Protein AF-A0A979FTK5-F1 (afdb_monomer_lite)

Secondary structure (DSSP, 8-state):
------PPP---PPP-S---TTTTSHHHHHHHHHS--B--SSEEEEEEEEETTEEEEEEEEE-STTTSPPTT--EEEEE---S--HHHHIIIIIT--EEEEE-SS---TTS-SSS-EEEE-EEE-SS-EE-TT--EEE-HHHHHHHTT-TT--EEEEEE--TT-HHHHHHHHHHTSGGGGEEEEEEEEE-TTSTT-EEEEEEESB-S-PPP---

InterPro domains:
  IPR025714 Methyltransferase domain [PF13383] (39-191)
  IPR026913 Probable methyltransferase-like protein 24 [PTHR32026] (33-193)

Foldseek 3Di:
DDDDPDDDDDDQDDDPPDPPPVLLDPVSVCVVLVDFFDDAPAWDWFFFDDDDNDTPDTFIDGPDPSLDAQQLGAEEEAAPSDPGCRRVQCCCVVRVAQYEYEDLPDDCPPVHDDPSYDYDNEHEALDFDQDPVRHTYHHPQVVCVVVVNHVHQHSEYEAEHAQRCSGRVVSVVVVCVCSSYAKYWYWHDDPVDNPWIFIGIDGRGDDDDDGDGD

Sequence (214 aa):
MIRTTESLPFKRRPFSTSLPANLTHINGLHEFLDSPTGQCDKLVEIGGTWFCDGFDGNKDVCLDPWYTPAYNSCLIYSFGVGNDITFEKIMSDLWGCQVFLHDHTVNHTNDFFGSRHVHRPWGIANVSHVDDDGRTLVTYKDALAANGHVGAQVHYLKIDIEEQEYHVLPNIFASGLLENVWQLHMEIHNFWREWESSELYIQRNKTTTRFYIS

Radius of gyration: 17.28 Å; chains: 1; bounding box: 63×42×40 Å

Organism: Hyalella azteca (NCBI:txid294128)

pLDDT: mean 75.12, std 22.29, range [22.83, 97.88]

Structure (mmCIF, N/CA/C/O backbone):
data_AF-A0A979FTK5-F1
#
_entry.id   AF-A0A979FTK5-F1
#
loop_
_atom_site.group_PDB
_atom_site.id
_atom_site.type_symbol
_atom_site.label_atom_id
_atom_site.label_alt_id
_atom_site.label_comp_id
_atom_site.label_asym_id
_atom_site.label_entity_id
_atom_site.label_seq_id
_atom_site.pdbx_PDB_ins_code
_atom_site.Cartn_x
_atom_site.Cartn_y
_atom_site.Cartn_z
_atom_site.occupancy
_atom_site.B_iso_or_equiv
_atom_site.auth_seq_id
_atom_site.auth_comp_id
_atom_site.auth_asym_id
_atom_site.auth_atom_id
_atom_site.pdbx_PDB_model_num
ATOM 1 N N . MET A 1 1 ? -42.076 -3.658 8.232 1.00 34.38 1 MET A N 1
ATOM 2 C CA . MET A 1 1 ? -41.172 -2.598 8.729 1.00 34.38 1 MET A CA 1
ATOM 3 C C . MET A 1 1 ? -39.751 -3.008 8.395 1.00 34.38 1 MET A C 1
ATOM 5 O O . MET A 1 1 ? -39.207 -3.872 9.065 1.00 34.38 1 MET A O 1
ATOM 9 N N . ILE A 1 2 ? -39.196 -2.466 7.315 1.00 30.78 2 ILE A N 1
ATOM 10 C CA . ILE A 1 2 ? -37.803 -2.696 6.922 1.00 30.78 2 ILE A CA 1
ATOM 11 C C . ILE A 1 2 ? -37.019 -1.529 7.521 1.00 30.78 2 ILE A C 1
ATOM 13 O O . ILE A 1 2 ? -37.267 -0.384 7.154 1.00 30.78 2 ILE A O 1
ATOM 17 N N . ARG A 1 3 ? -36.154 -1.797 8.506 1.00 30.48 3 ARG A N 1
ATOM 18 C CA . ARG A 1 3 ? -35.210 -0.791 9.006 1.00 30.48 3 ARG A CA 1
ATOM 19 C C . ARG A 1 3 ? -34.138 -0.612 7.939 1.00 30.48 3 ARG A C 1
ATOM 21 O O . ARG A 1 3 ? -33.319 -1.500 7.737 1.00 30.48 3 ARG A O 1
ATOM 28 N N . THR A 1 4 ? -34.175 0.519 7.254 1.00 32.88 4 THR A N 1
ATOM 29 C CA . THR A 1 4 ? -33.058 1.021 6.460 1.00 32.88 4 THR A CA 1
ATOM 30 C C . THR A 1 4 ? -31.901 1.312 7.412 1.00 32.88 4 THR A C 1
ATOM 32 O O . THR A 1 4 ? -31.999 2.188 8.269 1.00 32.88 4 THR A O 1
ATOM 35 N N . THR A 1 5 ? -30.821 0.542 7.316 1.00 35.53 5 THR A N 1
ATOM 36 C CA . THR A 1 5 ? -29.543 0.887 7.939 1.00 35.53 5 THR A CA 1
ATOM 37 C C . THR A 1 5 ? -28.942 2.031 7.133 1.00 35.53 5 THR A C 1
ATOM 39 O O . THR A 1 5 ? -28.270 1.801 6.129 1.00 35.53 5 THR A O 1
ATOM 42 N N . GLU A 1 6 ? -29.236 3.269 7.524 1.00 34.59 6 GLU A N 1
ATOM 43 C CA . GLU A 1 6 ? -28.465 4.416 7.055 1.00 34.59 6 GLU A CA 1
ATOM 44 C C . GLU A 1 6 ? -27.021 4.225 7.528 1.00 34.59 6 GLU A C 1
ATOM 46 O O . GLU A 1 6 ? -26.733 4.224 8.726 1.00 34.59 6 GLU A O 1
ATOM 51 N N . SER A 1 7 ? -26.112 3.998 6.582 1.00 40.47 7 SER A N 1
ATOM 52 C CA . SER A 1 7 ? -24.676 4.068 6.827 1.00 40.47 7 SER A CA 1
ATOM 53 C C . SER A 1 7 ? -24.361 5.455 7.382 1.00 40.47 7 SER A C 1
ATOM 55 O O . SER A 1 7 ? -24.638 6.457 6.717 1.00 40.47 7 SER A O 1
ATOM 57 N N . LEU A 1 8 ? -23.811 5.520 8.596 1.00 36.84 8 LEU A N 1
ATOM 58 C CA . LEU A 1 8 ? -23.424 6.781 9.223 1.00 36.84 8 LEU A CA 1
ATOM 59 C C . LEU A 1 8 ? -22.479 7.549 8.278 1.00 36.84 8 LEU A C 1
ATOM 61 O O . LEU A 1 8 ? -21.459 6.994 7.863 1.00 36.84 8 LEU A O 1
ATOM 65 N N . PRO A 1 9 ? -22.790 8.804 7.910 1.00 35.28 9 PRO A N 1
ATOM 66 C CA . PRO A 1 9 ? -21.954 9.563 6.995 1.00 35.28 9 PRO A CA 1
ATOM 67 C C . PRO A 1 9 ? -20.599 9.851 7.649 1.00 35.28 9 PRO A C 1
ATOM 69 O O . PRO A 1 9 ? -20.525 10.485 8.704 1.00 35.28 9 PRO A O 1
ATOM 72 N N . PHE A 1 10 ? -19.522 9.397 7.004 1.00 39.88 10 PHE A N 1
ATOM 73 C CA . PHE A 1 10 ? -18.146 9.718 7.377 1.00 39.88 10 PHE A CA 1
ATOM 74 C C . PHE A 1 10 ? -17.966 11.245 7.348 1.00 39.88 10 PHE A C 1
ATOM 76 O O . PHE A 1 10 ? -17.947 11.868 6.283 1.00 39.88 10 PHE A O 1
ATOM 83 N N . LYS A 1 11 ? -17.891 11.881 8.525 1.00 34.78 11 LYS A N 1
ATOM 84 C CA . LYS A 1 11 ? -17.660 13.328 8.637 1.00 34.78 11 LYS A CA 1
ATOM 85 C C . LYS A 1 11 ? -16.229 13.641 8.198 1.00 34.78 11 LYS A C 1
ATOM 87 O O . LYS A 1 11 ? -15.293 13.492 8.979 1.00 34.78 11 LYS A O 1
ATOM 92 N N . ARG A 1 12 ? -16.072 14.132 6.966 1.00 36.06 12 ARG A N 1
ATOM 93 C CA . ARG A 1 12 ? -14.830 14.765 6.497 1.00 36.06 12 ARG A CA 1
ATOM 94 C C . ARG A 1 12 ? -14.518 15.963 7.403 1.00 36.06 12 ARG A C 1
ATOM 96 O O . ARG A 1 12 ? -15.300 16.913 7.443 1.00 36.06 12 ARG A O 1
ATOM 103 N N . ARG A 1 13 ? -13.406 15.930 8.146 1.00 35.50 13 ARG A N 1
ATOM 104 C CA . ARG A 1 13 ? -12.836 17.151 8.743 1.00 35.50 13 ARG A CA 1
ATOM 105 C C . ARG A 1 13 ? -11.972 17.869 7.701 1.00 35.50 13 ARG A C 1
ATOM 107 O O . ARG A 1 13 ? -11.346 17.186 6.893 1.00 35.50 13 ARG A O 1
ATOM 114 N N . PRO A 1 14 ? -11.905 19.212 7.726 1.00 31.16 14 PRO A N 1
ATOM 115 C CA . PRO A 1 14 ? -10.961 19.956 6.902 1.00 31.16 14 PRO A CA 1
ATOM 116 C C . PRO A 1 14 ? -9.537 19.546 7.283 1.00 31.16 14 PRO A C 1
ATOM 118 O O . PRO A 1 14 ? -9.175 19.583 8.460 1.00 31.16 14 PRO A O 1
ATOM 121 N N . PHE A 1 15 ? -8.751 19.135 6.293 1.00 40.34 15 PHE A N 1
ATOM 122 C CA . PHE A 1 15 ? -7.315 18.958 6.449 1.00 40.34 15 PHE A CA 1
ATOM 123 C C . PHE A 1 15 ? -6.677 20.335 6.678 1.00 40.34 15 PHE A C 1
ATOM 125 O O . PHE A 1 15 ? -7.082 21.316 6.050 1.00 40.34 15 PHE A O 1
ATOM 132 N N . SER A 1 16 ? -5.697 20.427 7.580 1.00 37.47 16 SER A N 1
ATOM 133 C CA . SER A 1 16 ? -4.846 21.616 7.635 1.00 37.47 16 SER A CA 1
ATOM 134 C C . SER A 1 16 ? -4.064 21.663 6.327 1.00 37.47 16 SER A C 1
ATOM 136 O O . SER A 1 16 ? -3.266 20.775 6.049 1.00 37.47 16 SER A O 1
ATOM 138 N N . THR A 1 17 ? -4.331 22.668 5.498 1.00 38.53 17 THR A N 1
ATOM 139 C CA . THR A 1 17 ? -3.831 22.794 4.119 1.00 38.53 17 THR A CA 1
ATOM 140 C C . THR A 1 17 ? -2.321 22.997 4.005 1.00 38.53 17 THR A C 1
ATOM 142 O O . THR A 1 17 ? -1.811 23.140 2.898 1.00 38.53 17 THR A O 1
ATOM 145 N N . SER A 1 18 ? -1.583 23.032 5.112 1.00 42.34 18 SER A N 1
ATOM 146 C CA . SER A 1 18 ? -0.128 23.105 5.086 1.00 42.34 18 SER A CA 1
ATOM 147 C C . SER A 1 18 ? 0.465 21.733 5.392 1.00 42.34 18 SER A C 1
ATOM 149 O O . SER A 1 18 ? 0.764 21.419 6.545 1.00 42.34 18 SER A O 1
ATOM 151 N N . LEU A 1 19 ? 0.685 20.934 4.345 1.00 46.94 19 LEU A N 1
ATOM 152 C CA . LEU A 1 19 ? 1.831 20.023 4.350 1.00 46.94 19 LEU A CA 1
ATOM 153 C C . LEU A 1 19 ? 3.057 20.886 4.706 1.00 46.94 19 LEU A C 1
ATOM 155 O O . LEU A 1 19 ? 3.218 21.947 4.088 1.00 46.94 19 LEU A O 1
ATOM 159 N N . PRO A 1 20 ? 3.881 20.529 5.709 1.00 46.44 20 PRO A N 1
ATOM 160 C CA . PRO A 1 20 ? 5.105 21.275 5.952 1.00 46.44 20 PRO A CA 1
ATOM 161 C C . PRO A 1 20 ? 5.887 21.312 4.639 1.00 46.44 20 PRO A C 1
ATOM 163 O O . PRO A 1 20 ? 6.016 20.296 3.956 1.00 46.44 20 PRO A O 1
ATOM 166 N N . ALA A 1 21 ? 6.376 22.495 4.263 1.00 43.75 21 ALA A N 1
ATOM 167 C CA . ALA A 1 21 ? 7.001 22.766 2.963 1.00 43.75 21 ALA A CA 1
ATOM 168 C C . ALA A 1 21 ? 8.253 21.907 2.663 1.00 43.75 21 ALA A C 1
ATOM 170 O O . ALA A 1 21 ? 8.887 22.087 1.630 1.00 43.75 21 ALA A O 1
ATOM 171 N N . ASN A 1 22 ? 8.610 20.989 3.566 1.00 46.62 22 ASN A N 1
ATOM 172 C CA . ASN A 1 22 ? 9.851 20.239 3.601 1.00 46.62 22 ASN A CA 1
ATOM 173 C C . ASN A 1 22 ? 9.663 18.707 3.645 1.00 46.62 22 ASN A C 1
ATOM 175 O O . ASN A 1 22 ? 10.569 17.992 4.059 1.00 46.62 22 ASN A O 1
ATOM 179 N N . LEU A 1 23 ? 8.510 18.173 3.220 1.00 49.41 23 LEU A N 1
ATOM 180 C CA . LEU A 1 23 ? 8.315 16.714 3.080 1.00 49.41 23 LEU A CA 1
ATOM 181 C C . LEU A 1 23 ? 9.167 16.079 1.969 1.00 49.41 23 LEU A C 1
ATOM 183 O O . LEU A 1 23 ? 9.203 14.861 1.837 1.00 49.41 23 LEU A O 1
ATOM 187 N N . THR A 1 24 ? 9.853 16.893 1.166 1.00 44.19 24 THR A N 1
ATOM 188 C CA . THR A 1 24 ? 10.873 16.442 0.213 1.00 44.19 24 THR A CA 1
ATOM 189 C C . THR A 1 24 ? 12.200 16.086 0.886 1.00 44.19 24 THR A C 1
ATOM 191 O O . THR A 1 24 ? 13.044 15.464 0.246 1.00 44.19 24 THR A O 1
ATOM 194 N N . HIS A 1 25 ? 12.405 16.460 2.155 1.00 49.16 25 HIS A N 1
ATOM 195 C CA . HIS A 1 25 ? 13.576 16.079 2.939 1.00 49.16 25 HIS A CA 1
ATOM 196 C C . HIS A 1 25 ? 13.208 15.038 3.998 1.00 49.16 25 HIS A C 1
ATOM 198 O O . HIS A 1 25 ? 12.223 15.193 4.718 1.00 49.16 25 HIS A O 1
ATOM 204 N N . ILE A 1 26 ? 14.078 14.034 4.149 1.00 51.19 26 ILE A N 1
ATOM 205 C CA . ILE A 1 26 ? 13.989 12.959 5.151 1.00 51.19 26 ILE A CA 1
ATOM 206 C C . ILE A 1 26 ? 13.657 13.518 6.547 1.00 51.19 26 ILE A C 1
ATOM 208 O O . ILE A 1 26 ? 12.749 13.023 7.201 1.00 51.19 26 ILE A O 1
ATOM 212 N N . ASN A 1 27 ? 14.282 14.627 6.961 1.00 46.09 27 ASN A N 1
ATOM 213 C CA . ASN A 1 27 ? 14.021 15.250 8.266 1.00 46.09 27 ASN A CA 1
ATOM 214 C C . ASN A 1 27 ? 12.593 15.806 8.418 1.00 46.09 27 ASN A C 1
ATOM 216 O O . ASN A 1 27 ? 12.011 15.689 9.491 1.00 46.09 27 ASN A O 1
ATOM 220 N N . GLY A 1 28 ? 12.022 16.401 7.364 1.00 53.69 28 GLY A N 1
ATOM 221 C CA . GLY A 1 28 ? 10.650 16.918 7.398 1.00 53.69 28 GLY A CA 1
ATOM 222 C C . GLY A 1 28 ? 9.604 15.807 7.310 1.00 53.69 28 GLY A C 1
ATOM 223 O O . GLY A 1 28 ? 8.508 15.955 7.846 1.00 53.69 28 GLY A O 1
ATOM 224 N N . LEU A 1 29 ? 9.958 14.685 6.674 1.00 57.50 29 LEU A N 1
ATOM 225 C CA . LEU A 1 29 ? 9.180 13.454 6.725 1.00 57.50 29 LEU A CA 1
ATOM 226 C C . LEU A 1 29 ? 9.218 12.872 8.145 1.00 57.50 29 LEU A C 1
ATOM 228 O O . LEU A 1 29 ? 8.159 12.766 8.743 1.00 57.50 29 LEU A O 1
ATOM 232 N N . HIS A 1 30 ? 10.389 12.613 8.737 1.00 55.19 30 HIS A N 1
ATOM 233 C CA . HIS A 1 30 ? 10.491 12.112 10.118 1.00 55.19 30 HIS A CA 1
ATOM 234 C C . HIS A 1 30 ? 9.727 12.978 11.122 1.00 55.19 30 HIS A C 1
ATOM 236 O O . HIS A 1 30 ? 8.909 12.444 11.850 1.00 55.19 30 HIS A O 1
ATOM 24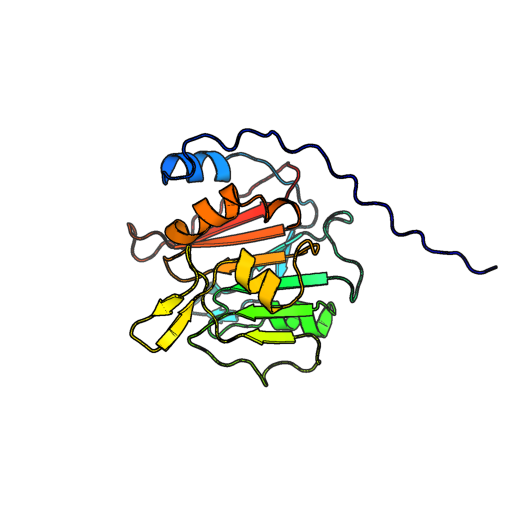2 N N . GLU A 1 31 ? 9.872 14.305 11.106 1.00 55.06 31 GLU A N 1
ATOM 243 C CA . GLU A 1 31 ? 9.134 15.191 12.025 1.00 55.06 31 GLU A CA 1
ATOM 244 C C . GLU A 1 31 ? 7.602 15.093 11.852 1.00 55.06 31 GLU A C 1
ATOM 246 O O . GLU A 1 31 ? 6.836 15.172 12.821 1.00 55.06 31 GLU A O 1
ATOM 251 N N . PHE A 1 32 ? 7.137 14.876 10.618 1.00 57.25 32 PHE A N 1
ATOM 252 C CA . PHE A 1 32 ? 5.726 14.648 10.318 1.00 57.25 32 PHE A CA 1
ATOM 253 C C . PHE A 1 32 ? 5.244 13.259 10.773 1.00 57.25 32 PHE A C 1
ATOM 255 O O . PHE A 1 32 ? 4.134 13.147 11.297 1.00 57.25 32 PHE A O 1
ATOM 262 N N . LEU A 1 33 ? 6.061 12.216 10.598 1.00 58.25 33 LEU A N 1
ATOM 263 C CA . LEU A 1 33 ? 5.747 10.837 10.997 1.00 58.25 33 LEU A CA 1
ATOM 264 C C . LEU A 1 33 ? 5.820 10.656 12.524 1.00 58.25 33 LEU A C 1
ATOM 266 O O . LEU A 1 33 ? 4.950 10.010 13.114 1.00 58.25 33 LEU A O 1
ATOM 270 N N . ASP A 1 34 ? 6.792 11.306 13.164 1.00 52.25 34 ASP A N 1
ATOM 271 C CA . ASP A 1 34 ? 7.005 11.321 14.612 1.00 52.25 34 ASP A CA 1
ATOM 272 C C . ASP A 1 34 ? 5.888 12.061 15.342 1.00 52.25 34 ASP A C 1
ATOM 274 O O . ASP A 1 34 ? 5.669 11.833 16.531 1.00 52.25 34 ASP A O 1
ATOM 278 N N . SER A 1 35 ? 5.145 12.919 14.635 1.00 48.50 35 SER A N 1
ATOM 279 C CA . SER A 1 35 ? 4.050 13.698 15.195 1.00 48.50 35 SER A CA 1
ATOM 280 C C . SER A 1 35 ? 2.776 12.862 15.376 1.00 48.50 35 SER A C 1
ATOM 282 O O . SER A 1 35 ? 2.164 12.350 14.428 1.00 48.50 35 SER A O 1
ATOM 284 N N . PRO A 1 36 ? 2.285 12.736 16.618 1.00 53.19 36 PRO A N 1
ATOM 285 C CA . PRO A 1 36 ? 1.071 12.015 16.917 1.00 53.19 36 PRO A CA 1
ATOM 286 C C . PRO A 1 36 ? -0.231 12.561 16.245 1.00 53.19 36 PRO A C 1
ATOM 288 O O . PRO A 1 36 ? -0.863 13.442 16.806 1.00 53.19 36 PRO A O 1
ATOM 291 N N . THR A 1 37 ? -0.697 11.993 15.108 1.00 52.72 37 THR A N 1
ATOM 292 C CA . THR A 1 37 ? -2.024 12.145 14.432 1.00 52.72 37 THR A CA 1
ATOM 293 C C . THR A 1 37 ? -3.147 11.022 14.461 1.00 52.72 37 THR A C 1
ATOM 295 O O . THR A 1 37 ? -4.178 11.405 13.929 1.00 52.72 37 THR A O 1
ATOM 298 N N . GLY A 1 38 ? -3.061 9.785 15.077 1.00 56.75 38 GLY A N 1
ATOM 299 C CA . GLY A 1 38 ? -3.988 8.573 15.264 1.00 56.75 38 GLY A CA 1
ATOM 300 C C . GLY A 1 38 ? -4.117 7.778 16.667 1.00 56.75 38 GLY A C 1
ATOM 301 O O . GLY A 1 38 ? -3.073 7.513 17.243 1.00 56.75 38 GLY A O 1
ATOM 302 N N . GLN A 1 39 ? -5.300 7.531 17.322 1.00 67.69 39 GLN A N 1
ATOM 303 C CA . GLN A 1 39 ? -5.477 6.604 18.507 1.00 67.69 39 GLN A CA 1
ATOM 304 C C . GLN A 1 39 ? -6.141 5.333 18.047 1.00 67.69 39 GLN A C 1
ATOM 306 O O . GLN A 1 39 ? -7.206 5.400 17.434 1.00 67.69 39 GLN A O 1
ATOM 311 N N . CYS A 1 40 ? -5.578 4.219 18.496 1.00 76.12 40 CYS A N 1
ATOM 312 C CA . CYS A 1 40 ? -6.220 2.930 18.433 1.00 76.12 40 CYS A CA 1
ATOM 313 C C . CYS A 1 40 ? -6.313 2.305 19.820 1.00 76.12 40 CYS A C 1
ATOM 315 O O . CYS A 1 40 ? -5.287 1.952 20.402 1.00 76.12 40 CYS A O 1
ATOM 317 N N . ASP A 1 41 ? -7.524 2.129 20.338 1.00 83.25 41 ASP A N 1
ATOM 318 C CA . ASP A 1 41 ? -7.727 1.364 21.574 1.00 83.25 41 ASP A CA 1
ATOM 319 C C . ASP A 1 41 ? -7.649 -0.148 21.316 1.00 83.25 41 ASP A C 1
ATOM 321 O O . ASP A 1 41 ? -7.316 -0.926 22.212 1.00 83.25 41 ASP A O 1
ATOM 325 N N . LYS A 1 42 ? -7.951 -0.573 20.084 1.00 87.06 42 LYS A N 1
ATOM 326 C CA . LYS A 1 42 ? -7.945 -1.973 19.643 1.00 87.06 42 LYS A CA 1
ATOM 327 C C . LYS A 1 42 ? -6.973 -2.194 18.492 1.00 87.06 42 LYS A C 1
ATOM 329 O O . LYS A 1 42 ? -7.393 -2.482 17.369 1.00 87.06 42 LYS A O 1
ATOM 334 N N . LEU A 1 43 ? -5.686 -2.038 18.778 1.00 85.44 43 LEU A N 1
ATOM 335 C CA . LEU A 1 43 ? -4.620 -2.380 17.843 1.00 85.44 43 LEU A CA 1
ATOM 336 C C . LEU A 1 43 ? -4.377 -3.891 17.877 1.00 85.44 43 LEU A C 1
ATOM 338 O O . LEU A 1 43 ? -4.272 -4.473 18.959 1.00 85.44 43 LEU A O 1
ATOM 342 N N . VAL A 1 44 ? -4.334 -4.519 16.706 1.00 88.06 44 VAL A N 1
ATOM 343 C CA . VAL A 1 44 ? -4.045 -5.946 16.554 1.00 88.06 44 VAL A CA 1
ATOM 344 C C . VAL A 1 44 ? -3.020 -6.161 15.451 1.00 88.06 44 VAL A C 1
ATOM 346 O O . VAL A 1 44 ? -3.067 -5.491 14.423 1.00 88.06 44 VAL A O 1
ATOM 349 N N . GLU A 1 45 ? -2.153 -7.143 15.649 1.00 88.44 45 GLU A N 1
ATOM 350 C CA . GLU A 1 45 ? -1.224 -7.629 14.633 1.00 88.44 45 GLU A CA 1
ATOM 351 C C . GLU A 1 45 ? -1.925 -8.708 13.793 1.00 88.44 45 GLU A C 1
ATOM 353 O O . GLU A 1 45 ? -2.524 -9.644 14.335 1.00 88.44 45 GLU A O 1
ATOM 358 N N . ILE A 1 46 ? -1.903 -8.564 12.466 1.00 90.94 46 ILE A N 1
ATOM 359 C CA . ILE A 1 46 ? -2.531 -9.502 11.523 1.00 90.94 46 ILE A CA 1
ATOM 360 C C . ILE A 1 46 ? -1.517 -9.954 10.480 1.00 90.94 46 ILE A C 1
ATOM 362 O O . ILE A 1 46 ? -0.796 -9.137 9.917 1.00 90.94 46 ILE A O 1
ATOM 366 N N . GLY A 1 47 ? -1.546 -11.244 10.149 1.00 91.19 47 GLY A N 1
ATOM 367 C CA . GLY A 1 47 ? -0.592 -11.843 9.219 1.00 91.19 47 GLY A CA 1
ATOM 368 C C . GLY A 1 47 ? 0.718 -12.175 9.915 1.00 91.19 47 GLY A C 1
ATOM 369 O O . GLY A 1 47 ? 0.754 -12.239 11.139 1.00 91.19 47 GLY A O 1
ATOM 370 N N . GLY A 1 48 ? 1.752 -12.394 9.122 1.00 88.56 48 GLY A N 1
ATOM 371 C CA . GLY A 1 48 ? 3.081 -12.790 9.537 1.00 88.56 48 GLY A CA 1
ATOM 372 C C . GLY A 1 48 ? 3.291 -14.295 9.662 1.00 88.56 48 GLY A C 1
ATOM 373 O O . GLY A 1 48 ? 2.362 -15.104 9.809 1.00 88.56 48 GLY A O 1
ATOM 374 N N . THR A 1 49 ? 4.563 -14.666 9.618 1.00 83.44 49 THR A N 1
ATOM 375 C CA . THR A 1 49 ? 5.061 -16.025 9.784 1.00 83.44 49 THR A CA 1
ATOM 376 C C . THR A 1 49 ? 6.222 -16.054 10.773 1.00 83.44 49 THR A C 1
ATOM 378 O O . THR A 1 49 ? 6.900 -15.063 11.028 1.00 83.44 49 THR A O 1
ATOM 381 N N . TRP A 1 50 ? 6.438 -17.217 11.390 1.00 77.75 50 TRP A N 1
ATOM 382 C CA . TRP A 1 50 ? 7.590 -17.412 12.265 1.00 77.75 50 TRP A CA 1
ATOM 383 C C . TRP A 1 50 ? 8.849 -17.623 11.418 1.00 77.75 50 TRP A C 1
ATOM 385 O O . TRP A 1 50 ? 8.958 -18.642 10.728 1.00 77.75 50 TRP A O 1
ATOM 395 N N . PHE A 1 51 ? 9.804 -16.699 11.494 1.00 71.62 51 PHE A N 1
ATOM 396 C CA . PHE A 1 51 ? 11.057 -16.725 10.747 1.00 71.62 51 PHE A CA 1
ATOM 397 C C . PHE A 1 51 ? 12.240 -16.322 11.640 1.00 71.62 51 PHE A C 1
ATOM 399 O O . PHE A 1 51 ? 12.147 -15.374 12.406 1.00 71.62 51 PHE A O 1
ATOM 406 N N . CYS A 1 52 ? 13.357 -17.059 11.558 1.00 66.31 52 CYS A N 1
ATOM 407 C CA . CYS A 1 52 ? 14.621 -16.753 12.254 1.00 66.31 52 CYS A CA 1
ATOM 408 C C . CYS A 1 52 ? 14.476 -16.279 13.719 1.00 66.31 52 CYS A C 1
ATOM 410 O O . CYS A 1 52 ? 15.048 -15.268 14.110 1.00 66.31 52 CYS A O 1
ATOM 412 N N . ASP A 1 53 ? 13.723 -17.035 14.525 1.00 66.25 53 ASP A N 1
ATOM 413 C CA . ASP A 1 53 ? 13.468 -16.776 15.955 1.00 66.25 53 ASP A CA 1
ATOM 414 C C . ASP A 1 53 ? 12.633 -15.515 16.273 1.00 66.25 53 ASP A C 1
ATOM 416 O O . ASP A 1 53 ? 12.540 -15.112 17.436 1.00 66.25 53 ASP A O 1
ATOM 420 N N . GLY A 1 54 ? 11.960 -14.948 15.269 1.00 66.38 54 GLY A N 1
ATOM 421 C CA . GLY A 1 54 ? 10.991 -13.861 15.395 1.00 66.38 54 GLY A CA 1
ATOM 422 C C . GLY A 1 54 ? 9.714 -14.113 14.591 1.00 66.38 54 GLY A C 1
ATOM 423 O O . GLY A 1 54 ? 9.624 -15.042 13.788 1.00 66.38 54 GLY A O 1
ATOM 424 N N . PHE A 1 55 ? 8.695 -13.298 14.844 1.00 72.38 55 PHE A N 1
ATOM 425 C CA . PHE A 1 55 ? 7.512 -13.225 13.992 1.00 72.38 55 PHE A CA 1
ATOM 426 C C . PHE A 1 55 ? 7.700 -12.025 13.066 1.00 72.38 55 PHE A C 1
ATOM 428 O O . PHE A 1 55 ? 8.035 -10.948 13.553 1.00 72.38 55 PHE A O 1
ATOM 435 N N . ASP A 1 56 ? 7.563 -12.246 11.765 1.00 75.19 56 ASP A N 1
ATOM 436 C CA . ASP A 1 56 ? 7.844 -11.259 10.721 1.00 75.19 56 ASP A CA 1
ATOM 437 C C . ASP A 1 56 ? 6.689 -11.239 9.712 1.00 75.19 56 ASP A C 1
ATOM 439 O O . ASP A 1 56 ? 5.998 -12.245 9.544 1.00 75.19 56 ASP A O 1
ATOM 443 N N . GLY A 1 57 ? 6.445 -10.100 9.068 1.00 79.69 57 GLY A N 1
ATOM 444 C CA . GLY A 1 57 ? 5.381 -9.909 8.079 1.00 79.69 57 GLY A CA 1
ATOM 445 C C . GLY A 1 57 ? 3.994 -9.598 8.657 1.00 79.69 57 GLY A C 1
ATOM 446 O O . GLY A 1 57 ? 3.054 -9.364 7.891 1.00 79.69 57 GLY A O 1
ATOM 447 N N . ASN A 1 58 ? 3.827 -9.559 9.983 1.00 85.94 58 ASN A N 1
ATOM 448 C CA . ASN A 1 58 ? 2.585 -9.092 10.603 1.00 85.94 58 ASN A CA 1
ATOM 449 C C . ASN A 1 58 ? 2.421 -7.586 10.417 1.00 85.94 58 ASN A C 1
ATOM 451 O O . ASN A 1 58 ? 3.396 -6.852 10.369 1.00 85.94 58 ASN A O 1
ATOM 455 N N . LYS A 1 59 ? 1.175 -7.121 10.312 1.00 86.94 59 LYS A N 1
ATOM 456 C CA . LYS A 1 59 ? 0.870 -5.701 10.117 1.00 86.94 59 LYS A CA 1
ATOM 457 C C . LYS A 1 59 ? -0.142 -5.220 11.146 1.00 86.94 59 LYS A C 1
ATOM 459 O O . LYS A 1 59 ? -1.122 -5.908 11.454 1.00 86.94 59 LYS A O 1
ATOM 464 N N . ASP A 1 60 ? 0.098 -4.018 11.656 1.00 87.12 60 ASP A N 1
ATOM 465 C CA . ASP A 1 60 ? -0.745 -3.362 12.651 1.00 87.12 60 ASP A CA 1
ATOM 466 C C . ASP A 1 60 ? -2.073 -2.894 12.041 1.00 87.12 60 ASP A C 1
ATOM 468 O O . ASP A 1 60 ? -2.115 -2.139 11.062 1.00 87.12 60 ASP A O 1
ATOM 472 N N . VAL A 1 61 ? -3.194 -3.306 12.634 1.00 87.44 61 VAL A N 1
ATOM 473 C CA . VAL A 1 61 ? -4.545 -2.932 12.198 1.00 87.44 61 VAL A CA 1
ATOM 474 C C . VAL A 1 61 ? -5.373 -2.440 13.365 1.00 87.44 61 VAL A C 1
ATOM 476 O O . VAL A 1 61 ? -5.443 -3.055 14.427 1.00 87.44 61 VAL A O 1
ATOM 479 N N . CYS A 1 62 ? -6.087 -1.343 13.139 1.00 86.31 62 CYS A N 1
ATOM 480 C CA . CYS A 1 62 ? -7.027 -0.829 14.112 1.00 86.31 62 CYS A CA 1
ATOM 481 C C . CYS A 1 62 ? -8.417 -1.383 13.942 1.00 86.31 62 CYS A C 1
ATOM 483 O O . CYS A 1 62 ? -9.039 -1.216 12.887 1.00 86.31 62 CYS A O 1
ATOM 485 N N . LEU A 1 63 ? -8.936 -1.921 15.038 1.00 87.31 63 LEU A N 1
ATOM 486 C CA . LEU A 1 63 ? -10.291 -2.438 15.136 1.00 87.31 63 LEU A CA 1
ATOM 487 C C . LEU A 1 63 ? -11.215 -1.539 15.967 1.00 87.31 63 LEU A C 1
ATOM 489 O O . LEU A 1 63 ? -12.254 -1.983 16.472 1.00 87.31 63 LEU A O 1
ATOM 493 N N . ASP A 1 64 ? -10.870 -0.260 16.121 1.00 84.50 64 ASP A N 1
ATOM 494 C CA . ASP A 1 64 ? -11.807 0.690 16.707 1.00 84.50 64 ASP A CA 1
ATOM 495 C C . ASP A 1 64 ? -13.018 0.868 15.778 1.00 84.50 64 ASP A C 1
ATOM 497 O O . ASP A 1 64 ? -12.873 0.844 14.548 1.00 84.50 64 ASP A O 1
ATOM 501 N N . PRO A 1 65 ? -14.231 1.077 16.326 1.00 81.56 65 PRO A N 1
ATOM 502 C CA . PRO A 1 65 ? -15.463 1.092 15.534 1.00 81.56 65 PRO A CA 1
ATOM 503 C C . PRO A 1 65 ? -15.485 2.085 14.362 1.00 81.56 65 PRO A C 1
ATOM 505 O O . PRO A 1 65 ? -16.235 1.881 13.414 1.00 81.56 65 PRO A O 1
ATOM 508 N N . TRP A 1 66 ? -14.687 3.157 14.421 1.00 76.62 66 TRP A N 1
ATOM 509 C CA . TRP A 1 66 ? -14.613 4.183 13.374 1.00 76.62 66 TRP A CA 1
ATOM 510 C C . TRP A 1 66 ? -13.635 3.852 12.241 1.00 76.62 66 TRP A C 1
ATOM 512 O O . TRP A 1 66 ? -13.768 4.417 11.158 1.00 76.62 66 TRP A O 1
ATOM 522 N N . TYR A 1 67 ? -12.673 2.957 12.484 1.00 77.81 67 TYR A N 1
ATOM 523 C CA . TYR A 1 67 ? -11.655 2.550 11.507 1.00 77.81 67 TYR A CA 1
ATOM 524 C C . TYR A 1 67 ? -11.874 1.133 10.983 1.00 77.81 67 TYR A C 1
ATOM 526 O O . TYR A 1 67 ? -11.297 0.765 9.959 1.00 77.81 67 TYR A O 1
ATOM 534 N N . THR A 1 68 ? -12.717 0.353 11.663 1.00 81.44 68 THR A N 1
ATOM 535 C CA . THR A 1 68 ? -13.070 -0.999 11.238 1.00 81.44 68 THR A CA 1
ATOM 536 C C . THR A 1 68 ? -14.083 -0.923 10.098 1.00 81.44 68 THR A C 1
ATOM 538 O O . THR A 1 68 ? -15.193 -0.421 10.306 1.00 81.44 68 THR A O 1
ATOM 541 N N . PRO A 1 69 ? -13.755 -1.421 8.896 1.00 75.69 69 PRO A N 1
ATOM 542 C CA . PRO A 1 69 ? -14.733 -1.536 7.825 1.00 75.69 69 PRO A CA 1
ATOM 543 C C . PRO A 1 69 ? -15.870 -2.475 8.236 1.00 75.69 69 PRO A C 1
ATOM 545 O O . PRO A 1 69 ? -15.670 -3.450 8.964 1.00 75.69 69 PRO A O 1
ATOM 548 N N . ALA A 1 70 ? -17.073 -2.231 7.714 1.00 78.56 70 ALA A N 1
ATOM 549 C CA . ALA A 1 70 ? -18.107 -3.255 7.767 1.00 78.56 70 ALA A CA 1
ATOM 550 C C . ALA A 1 70 ? -17.631 -4.503 7.001 1.00 78.56 70 ALA A C 1
ATOM 552 O O . ALA A 1 70 ? -16.923 -4.394 5.996 1.00 78.56 70 AL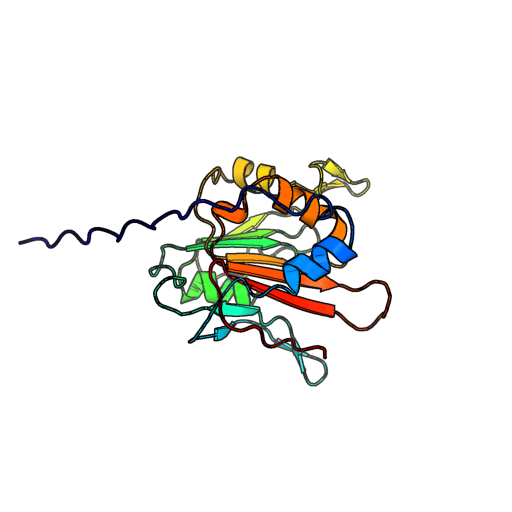A A O 1
ATOM 553 N N . TYR A 1 71 ? -18.039 -5.688 7.462 1.00 82.19 71 TYR A N 1
ATOM 554 C CA . TYR A 1 71 ? -17.736 -6.949 6.782 1.00 82.19 71 TYR A CA 1
ATOM 555 C C . TYR A 1 71 ? -18.100 -6.869 5.290 1.00 82.19 71 TYR A C 1
ATOM 557 O O . TYR A 1 71 ? -19.154 -6.331 4.941 1.00 82.19 71 TYR A O 1
ATOM 565 N N . ASN A 1 72 ? -17.237 -7.395 4.414 1.00 86.12 72 ASN A N 1
ATOM 566 C CA . ASN A 1 72 ? -17.357 -7.302 2.950 1.00 86.12 72 ASN A CA 1
ATOM 567 C C . ASN A 1 72 ? -17.335 -5.881 2.346 1.00 86.12 72 ASN A C 1
ATOM 569 O O . ASN A 1 72 ? -17.628 -5.732 1.158 1.00 86.12 72 ASN A O 1
ATOM 573 N N . SER A 1 73 ? -16.999 -4.846 3.120 1.00 87.31 73 SER A N 1
ATOM 574 C CA . SER A 1 73 ? -17.040 -3.439 2.695 1.00 87.31 73 SER A CA 1
ATOM 575 C C . SER A 1 73 ? -15.701 -2.722 2.904 1.00 87.31 73 SER A C 1
ATOM 577 O O . SER A 1 73 ? -15.676 -1.550 3.273 1.00 87.31 73 SER A O 1
ATOM 579 N N . CYS A 1 74 ? -14.587 -3.414 2.666 1.00 93.19 74 CYS A N 1
ATOM 580 C CA . CYS A 1 74 ? -13.244 -2.836 2.696 1.00 93.19 74 CYS A CA 1
ATOM 581 C C . CYS A 1 74 ? -12.548 -2.930 1.345 1.00 93.19 74 CYS A C 1
ATOM 583 O O . CYS A 1 74 ? -12.722 -3.895 0.603 1.00 93.19 74 CYS A O 1
ATOM 585 N N . LEU A 1 75 ? -11.708 -1.931 1.086 1.00 96.50 75 LEU A N 1
ATOM 586 C CA . LEU A 1 75 ? -10.793 -1.864 -0.044 1.00 96.50 75 LEU A CA 1
ATOM 587 C C . LEU A 1 75 ? -9.378 -1.706 0.502 1.00 96.50 75 LEU A C 1
ATOM 589 O O . LEU A 1 75 ? -9.120 -0.759 1.249 1.00 96.50 75 LEU A O 1
ATOM 593 N N . ILE A 1 76 ? -8.495 -2.627 0.134 1.00 97.06 76 ILE A N 1
ATOM 594 C CA . ILE A 1 76 ? -7.101 -2.660 0.569 1.00 97.06 76 ILE A CA 1
ATOM 595 C C . ILE A 1 76 ? -6.199 -2.558 -0.649 1.00 97.06 76 ILE A C 1
ATOM 597 O O . ILE A 1 76 ? -6.406 -3.260 -1.639 1.00 97.06 76 ILE A O 1
ATOM 601 N N . TYR A 1 77 ? -5.198 -1.694 -0.549 1.00 97.88 77 TYR A N 1
ATOM 602 C CA . TYR A 1 77 ? -4.060 -1.661 -1.456 1.00 97.88 77 TYR A CA 1
ATOM 603 C C . TYR A 1 77 ? -2.828 -2.092 -0.677 1.00 97.88 77 TYR A C 1
ATOM 605 O O . TYR A 1 77 ? -2.516 -1.492 0.349 1.00 97.88 77 TYR A O 1
ATOM 613 N N . SER A 1 78 ? -2.155 -3.127 -1.162 1.00 97.06 78 SER A N 1
ATOM 614 C CA . SER A 1 78 ? -0.930 -3.638 -0.564 1.00 97.06 78 SER A CA 1
ATOM 615 C C . SER A 1 78 ? 0.176 -3.641 -1.607 1.00 97.06 78 SER A C 1
ATOM 617 O O . SER A 1 78 ? 0.037 -4.311 -2.629 1.00 97.06 78 SER A O 1
ATOM 619 N N . PHE A 1 79 ? 1.209 -2.826 -1.400 1.00 96.38 79 PHE A N 1
ATOM 620 C CA . PHE A 1 79 ? 2.370 -2.718 -2.282 1.00 96.38 79 PHE A CA 1
ATOM 621 C C . PHE A 1 79 ? 3.585 -3.393 -1.650 1.00 96.38 79 PHE A C 1
ATOM 623 O O . PHE A 1 79 ? 3.810 -3.199 -0.457 1.00 96.38 79 PHE A O 1
ATOM 630 N N . GLY A 1 80 ? 4.312 -4.148 -2.482 1.00 93.94 80 GLY A N 1
ATOM 631 C CA . GLY A 1 80 ? 5.425 -5.026 -2.112 1.00 93.94 80 GLY A CA 1
ATOM 632 C C . GLY A 1 80 ? 4.963 -6.087 -1.124 1.00 93.94 80 GLY A C 1
ATOM 633 O O . GLY A 1 80 ? 5.176 -6.016 0.080 1.00 93.94 80 GLY A O 1
ATOM 634 N N . VAL A 1 81 ? 4.184 -7.041 -1.632 1.00 93.50 81 VAL A N 1
ATOM 635 C CA . VAL A 1 81 ? 3.667 -8.129 -0.795 1.00 93.50 81 VAL A CA 1
ATOM 636 C C . VAL A 1 81 ? 4.710 -9.215 -0.549 1.00 93.50 81 VAL A C 1
ATOM 638 O O . VAL A 1 81 ? 4.554 -9.980 0.397 1.00 93.50 81 VAL A O 1
ATOM 641 N N . GLY A 1 82 ? 5.769 -9.287 -1.364 1.00 91.69 82 GLY A N 1
ATOM 642 C CA . GLY A 1 82 ? 6.791 -10.317 -1.223 1.00 91.69 82 GLY A CA 1
ATOM 643 C C . GLY A 1 82 ? 6.176 -11.715 -1.250 1.00 91.69 82 GLY A C 1
ATOM 644 O O . GLY A 1 82 ? 5.158 -11.934 -1.893 1.00 91.69 82 GLY A O 1
ATOM 645 N N . ASN A 1 83 ? 6.783 -12.676 -0.552 1.00 89.62 83 ASN A N 1
ATOM 646 C CA . ASN A 1 83 ? 6.262 -14.049 -0.498 1.00 89.62 83 ASN A CA 1
ATOM 647 C C . ASN A 1 83 ? 5.255 -14.288 0.642 1.00 89.62 83 ASN A C 1
ATOM 649 O O . ASN A 1 83 ? 4.535 -15.291 0.612 1.00 89.62 83 ASN A O 1
ATOM 653 N N . ASP A 1 84 ? 5.218 -13.415 1.652 1.00 90.69 84 ASP A N 1
ATOM 654 C CA . ASP A 1 84 ? 4.289 -13.531 2.775 1.00 90.69 84 ASP A CA 1
ATOM 655 C C . ASP A 1 84 ? 3.027 -12.703 2.517 1.00 90.69 84 ASP A C 1
ATOM 657 O O . ASP A 1 84 ? 2.973 -11.502 2.752 1.00 90.69 84 ASP A O 1
ATOM 661 N N . ILE A 1 85 ? 1.979 -13.391 2.063 1.00 93.44 85 ILE A N 1
ATOM 662 C CA . ILE A 1 85 ? 0.651 -12.809 1.829 1.00 93.44 85 ILE A CA 1
ATOM 663 C C . ILE A 1 85 ? -0.364 -13.172 2.921 1.00 93.44 85 ILE A C 1
ATOM 665 O O . ILE A 1 85 ? -1.579 -13.189 2.687 1.00 93.44 85 ILE A O 1
ATOM 669 N N . THR A 1 86 ? 0.091 -13.583 4.107 1.00 94.19 86 THR A N 1
ATOM 670 C CA . THR A 1 86 ? -0.807 -14.022 5.189 1.00 94.19 86 THR A CA 1
ATOM 671 C C . THR A 1 86 ? -1.741 -12.903 5.650 1.00 94.19 86 THR A C 1
ATOM 673 O O . THR A 1 86 ? -2.926 -13.168 5.880 1.00 94.19 86 THR A O 1
ATOM 676 N N . PHE A 1 87 ? -1.258 -11.658 5.708 1.00 94.44 87 PHE A N 1
ATOM 677 C CA . PHE A 1 87 ? -2.077 -10.478 5.986 1.00 94.44 87 PHE A CA 1
ATOM 678 C C . PHE A 1 87 ? -3.191 -10.324 4.943 1.00 94.44 87 PHE A C 1
ATOM 680 O O . PHE A 1 87 ? -4.378 -10.304 5.285 1.00 94.44 87 PHE A O 1
ATOM 687 N N . GLU A 1 88 ? -2.838 -10.296 3.658 1.00 95.94 88 GLU A N 1
ATOM 688 C CA . GLU A 1 88 ? -3.768 -10.134 2.540 1.00 95.94 88 GLU A CA 1
ATOM 689 C C . GLU A 1 88 ? -4.817 -11.242 2.537 1.00 95.94 88 GLU A C 1
ATOM 691 O O . GLU A 1 88 ? -6.003 -10.975 2.319 1.00 95.94 88 GLU A O 1
ATOM 696 N N . LYS A 1 89 ? -4.400 -12.484 2.804 1.00 94.75 89 LYS A N 1
ATOM 697 C CA . LYS A 1 89 ? -5.294 -13.643 2.882 1.00 94.75 89 LYS A CA 1
ATOM 698 C C . LYS A 1 89 ? -6.278 -13.519 4.031 1.00 94.75 89 LYS A C 1
ATOM 700 O O . LYS A 1 89 ? -7.468 -13.724 3.812 1.00 94.75 89 LYS A O 1
ATOM 705 N N . ILE A 1 90 ? -5.836 -13.139 5.229 1.00 93.25 90 ILE A N 1
ATOM 706 C CA . ILE A 1 90 ? -6.744 -12.920 6.366 1.00 93.25 90 ILE A CA 1
ATOM 707 C C . ILE A 1 90 ? -7.749 -11.811 6.032 1.00 93.25 90 ILE A C 1
ATOM 709 O O . ILE A 1 90 ? -8.958 -11.989 6.210 1.00 93.25 90 ILE A O 1
ATOM 713 N N . MET A 1 91 ? -7.282 -10.691 5.482 1.00 94.00 91 MET A N 1
ATOM 714 C CA . MET A 1 91 ? -8.160 -9.569 5.153 1.00 94.00 91 MET A CA 1
ATOM 715 C C . MET A 1 91 ? -9.156 -9.909 4.034 1.00 94.00 91 MET A C 1
ATOM 717 O O . MET A 1 91 ? -10.322 -9.513 4.108 1.00 94.00 91 MET A O 1
ATOM 721 N N . SER A 1 92 ? -8.735 -10.661 3.015 1.00 94.62 92 SER A N 1
ATOM 722 C CA . SER A 1 92 ? -9.600 -11.048 1.896 1.00 94.62 92 SER A CA 1
ATOM 723 C C . SER A 1 92 ? -10.542 -12.199 2.251 1.00 94.62 92 SER A C 1
ATOM 725 O O . SER A 1 92 ? -11.762 -12.048 2.152 1.00 94.62 92 SER A O 1
ATOM 727 N N . ASP A 1 93 ? -10.000 -13.331 2.702 1.00 91.50 93 ASP A N 1
ATOM 728 C CA . ASP A 1 93 ? -10.747 -14.583 2.857 1.00 91.50 93 ASP A CA 1
ATOM 729 C C . ASP A 1 93 ? -11.556 -14.626 4.164 1.00 91.50 93 ASP A C 1
ATOM 731 O O . ASP A 1 93 ? -12.636 -15.218 4.188 1.00 91.50 93 ASP A O 1
ATOM 735 N N . LEU A 1 94 ? -11.084 -13.979 5.241 1.00 87.44 94 LEU A N 1
ATOM 736 C CA . LEU A 1 94 ? -11.775 -13.990 6.540 1.00 87.44 94 LEU A CA 1
ATOM 737 C C . LEU A 1 94 ? -12.591 -12.719 6.791 1.00 87.44 94 LEU A C 1
ATOM 739 O O . LEU A 1 94 ? -13.723 -12.813 7.267 1.00 87.44 94 LEU A O 1
ATOM 743 N N . TRP A 1 95 ? -12.064 -11.540 6.446 1.00 89.50 95 TRP A N 1
ATOM 744 C CA . TRP A 1 95 ? -12.771 -10.258 6.622 1.00 89.50 95 TRP A CA 1
ATOM 745 C C . TRP A 1 95 ? -13.598 -9.815 5.411 1.00 89.50 95 TRP A C 1
ATOM 747 O O . TRP A 1 95 ? -14.447 -8.921 5.531 1.00 89.50 95 TRP A O 1
ATOM 757 N N . GLY A 1 96 ? -13.396 -10.446 4.254 1.00 92.50 96 GLY A N 1
ATOM 758 C CA . GLY A 1 96 ? -14.164 -10.158 3.048 1.00 92.50 96 GLY A CA 1
ATOM 759 C C . GLY A 1 96 ? -13.735 -8.886 2.313 1.00 92.50 96 GLY A C 1
ATOM 760 O O . GLY A 1 96 ? -14.500 -8.361 1.496 1.00 92.50 96 GLY A O 1
ATOM 761 N N . CYS A 1 97 ? -12.543 -8.360 2.594 1.00 94.94 97 CYS A N 1
ATOM 762 C CA . CYS A 1 97 ? -12.032 -7.173 1.921 1.00 94.94 97 CYS A CA 1
ATOM 763 C C . CYS A 1 97 ? -11.717 -7.446 0.453 1.00 94.94 97 CYS A C 1
ATOM 765 O O . CYS A 1 97 ? -11.238 -8.520 0.090 1.00 94.94 97 CYS A O 1
ATOM 767 N N . GLN A 1 98 ? -11.944 -6.437 -0.386 1.00 96.88 98 GLN A N 1
ATOM 768 C CA . GLN A 1 98 ? -11.390 -6.406 -1.727 1.00 96.88 98 GLN A CA 1
ATOM 769 C C . GLN A 1 98 ? -9.920 -5.983 -1.634 1.00 96.88 98 GLN A C 1
ATOM 771 O O . GLN A 1 98 ? -9.628 -4.845 -1.265 1.00 96.88 98 GLN A O 1
ATOM 776 N N . VAL A 1 99 ? -9.001 -6.894 -1.936 1.00 97.06 99 VAL A N 1
ATOM 777 C CA . VAL A 1 99 ? -7.558 -6.691 -1.769 1.00 97.06 99 VAL A CA 1
ATOM 778 C C . VAL A 1 99 ? -6.884 -6.589 -3.130 1.00 97.06 99 VAL A C 1
ATOM 780 O O . VAL A 1 99 ? -6.993 -7.493 -3.954 1.00 97.06 99 VAL A O 1
ATOM 783 N N . PHE A 1 100 ? -6.172 -5.492 -3.366 1.00 97.75 100 PHE A N 1
ATOM 784 C CA . PHE A 1 100 ? -5.288 -5.333 -4.514 1.00 97.75 100 PHE A CA 1
ATOM 785 C C . PHE A 1 100 ? -3.849 -5.431 -4.036 1.00 97.75 100 PHE A C 1
ATOM 787 O O . PHE A 1 100 ? -3.303 -4.477 -3.477 1.00 97.75 100 PHE A O 1
ATOM 794 N N . LEU A 1 101 ? -3.263 -6.598 -4.264 1.00 96.69 101 LEU A N 1
ATOM 795 C CA . LEU A 1 101 ? -1.858 -6.865 -3.996 1.00 96.69 101 LEU A CA 1
ATOM 796 C C . LEU A 1 101 ? -1.032 -6.498 -5.227 1.00 96.69 101 LEU A C 1
ATOM 798 O O . LEU A 1 101 ? -1.394 -6.854 -6.353 1.00 96.69 101 LEU A O 1
ATOM 802 N N . HIS A 1 102 ? 0.045 -5.760 -4.993 1.00 97.06 102 HIS A N 1
ATOM 803 C CA . HIS A 1 102 ? 0.907 -5.181 -6.007 1.00 97.06 102 HIS A CA 1
ATOM 804 C C . HIS A 1 102 ? 2.353 -5.559 -5.738 1.00 97.06 102 HIS A C 1
ATOM 806 O O . HIS A 1 102 ? 2.943 -5.081 -4.771 1.00 97.06 102 HIS A O 1
ATOM 812 N N . ASP A 1 103 ? 2.921 -6.390 -6.601 1.00 95.38 103 ASP A N 1
ATOM 813 C CA . ASP A 1 103 ? 4.338 -6.717 -6.560 1.00 95.38 103 ASP A CA 1
ATOM 814 C C . ASP A 1 103 ? 4.777 -7.253 -7.924 1.00 95.38 103 ASP A C 1
ATOM 816 O O . ASP A 1 103 ? 4.163 -8.155 -8.487 1.00 95.38 103 ASP A O 1
ATOM 820 N N . HIS A 1 104 ? 5.820 -6.663 -8.497 1.00 92.88 104 HIS A N 1
ATOM 821 C CA . HIS A 1 104 ? 6.313 -7.028 -9.823 1.00 92.88 104 HIS A CA 1
ATOM 822 C C . HIS A 1 104 ? 7.326 -8.188 -9.792 1.00 92.88 104 HIS A C 1
ATOM 824 O O . HIS A 1 104 ? 7.806 -8.600 -10.850 1.00 92.88 104 HIS A O 1
ATOM 830 N N . THR A 1 105 ? 7.664 -8.702 -8.606 1.00 91.69 105 THR A N 1
ATOM 831 C CA . THR A 1 105 ? 8.685 -9.739 -8.388 1.00 91.69 105 THR A CA 1
ATOM 832 C C . THR A 1 105 ? 8.102 -11.117 -8.063 1.00 91.69 105 THR A C 1
ATOM 834 O O . THR A 1 105 ? 8.768 -12.128 -8.288 1.00 91.69 105 THR A O 1
ATOM 837 N N . VAL A 1 106 ? 6.847 -11.181 -7.609 1.00 92.94 106 VAL A N 1
ATOM 838 C CA . VAL A 1 106 ? 6.156 -12.422 -7.213 1.00 92.94 106 VAL A CA 1
ATOM 839 C C . VAL A 1 106 ? 4.878 -12.658 -8.021 1.00 92.94 106 VAL A C 1
ATOM 841 O O . VAL A 1 106 ? 4.469 -11.837 -8.841 1.00 92.94 106 VAL A O 1
ATOM 844 N N . ASN A 1 107 ? 4.232 -13.813 -7.826 1.00 93.06 107 ASN A N 1
ATOM 845 C CA . ASN A 1 107 ? 2.941 -14.113 -8.441 1.00 93.06 107 ASN A CA 1
ATOM 846 C C . ASN A 1 107 ? 1.994 -14.851 -7.492 1.00 93.06 107 ASN A C 1
ATOM 848 O O . ASN A 1 107 ? 2.099 -16.064 -7.341 1.00 93.06 107 ASN A O 1
ATOM 852 N N . HIS A 1 108 ? 0.997 -14.126 -6.981 1.00 91.19 108 HIS A N 1
ATOM 853 C CA . HIS A 1 108 ? 0.007 -14.640 -6.029 1.00 91.19 108 HIS A CA 1
ATOM 854 C C . HIS A 1 108 ? -1.404 -14.821 -6.605 1.00 91.19 108 HIS A C 1
ATOM 856 O O . HIS A 1 108 ? -2.402 -14.781 -5.888 1.00 91.19 108 HIS A O 1
ATOM 862 N N . THR A 1 109 ? -1.522 -15.026 -7.920 1.00 88.12 109 THR A N 1
ATOM 863 C CA . THR A 1 109 ? -2.834 -15.120 -8.596 1.00 88.12 109 THR A CA 1
ATOM 864 C C . THR A 1 109 ? -3.678 -16.324 -8.143 1.00 88.12 109 THR A C 1
ATOM 866 O O . THR A 1 109 ? -4.893 -16.301 -8.301 1.00 88.12 109 THR A O 1
ATOM 869 N N . ASN A 1 110 ? -3.059 -17.376 -7.592 1.00 88.00 110 ASN A N 1
ATOM 870 C CA . ASN A 1 110 ? -3.739 -18.631 -7.239 1.00 88.00 110 ASN A CA 1
ATOM 871 C C . ASN A 1 110 ? -3.691 -18.971 -5.737 1.00 88.00 110 ASN A C 1
ATOM 873 O O . ASN A 1 110 ? -4.058 -20.083 -5.362 1.00 88.00 110 ASN A O 1
ATOM 877 N N . ASP A 1 111 ? -3.251 -18.047 -4.879 1.00 89.50 111 ASP A N 1
ATOM 878 C CA . ASP A 1 111 ? -2.940 -18.365 -3.473 1.00 89.50 111 ASP A CA 1
ATOM 879 C C . ASP A 1 111 ? -4.061 -18.034 -2.472 1.00 89.50 111 ASP A C 1
ATOM 881 O O . ASP A 1 111 ? -3.917 -18.248 -1.260 1.00 89.50 111 ASP A O 1
ATOM 885 N N . PHE A 1 112 ? -5.193 -17.548 -2.979 1.00 90.38 112 PHE A N 1
ATOM 886 C CA . PHE A 1 112 ? -6.373 -17.142 -2.217 1.00 90.38 112 PHE A CA 1
ATOM 887 C C . PHE A 1 112 ? -7.548 -18.091 -2.468 1.00 90.38 112 PHE A C 1
ATOM 889 O O . PHE A 1 112 ? -7.696 -18.646 -3.559 1.00 90.38 112 PHE A O 1
ATOM 896 N N . PHE A 1 113 ? -8.426 -18.244 -1.475 1.00 83.12 113 PHE A N 1
ATOM 897 C CA . PHE A 1 113 ? -9.608 -19.102 -1.608 1.00 83.12 113 PHE A CA 1
ATOM 898 C C . PHE A 1 113 ? -10.785 -18.397 -2.299 1.00 83.12 113 PHE A C 1
ATOM 900 O O . PHE A 1 113 ? -11.551 -19.039 -3.022 1.00 83.12 113 PHE A O 1
ATOM 907 N N . GLY A 1 114 ? -10.969 -17.095 -2.059 1.00 81.38 114 GLY A N 1
ATOM 908 C CA . GLY A 1 114 ? -12.074 -16.303 -2.605 1.00 81.38 114 GLY A CA 1
ATOM 909 C C . GLY A 1 114 ? -11.712 -15.483 -3.845 1.00 81.38 114 GLY A C 1
ATOM 910 O O . GLY A 1 114 ? -10.558 -15.353 -4.218 1.00 81.38 114 GLY A O 1
ATOM 911 N N . SER A 1 115 ? -12.705 -14.840 -4.468 1.00 86.31 115 SER A N 1
ATOM 912 C CA . SER A 1 115 ? -12.512 -13.956 -5.634 1.00 86.31 115 SER A CA 1
ATOM 913 C C . SER A 1 115 ? -12.330 -12.475 -5.269 1.00 86.31 115 SER A C 1
ATOM 915 O O . SER A 1 115 ? -12.530 -11.597 -6.107 1.00 86.31 115 SER A O 1
ATOM 917 N N . ARG A 1 116 ? -12.060 -12.172 -3.994 1.00 91.81 116 ARG A N 1
ATOM 918 C CA . ARG A 1 116 ? -11.975 -10.798 -3.468 1.00 91.81 116 ARG A CA 1
ATOM 919 C C . ARG A 1 116 ? -10.549 -10.253 -3.465 1.00 91.81 116 ARG A C 1
ATOM 921 O O . ARG A 1 116 ? -10.272 -9.257 -2.810 1.00 91.81 116 ARG A O 1
ATOM 928 N N . HIS A 1 117 ? -9.660 -10.880 -4.211 1.00 94.06 117 HIS A N 1
ATOM 929 C CA . HIS A 1 117 ? -8.286 -10.452 -4.366 1.00 94.06 117 HIS A CA 1
ATOM 930 C C . HIS A 1 117 ? -8.009 -10.204 -5.849 1.00 94.06 117 HIS A C 1
ATOM 932 O O . HIS A 1 117 ? -8.613 -10.821 -6.730 1.00 94.06 117 HIS A O 1
ATOM 938 N N . VAL A 1 118 ? -7.106 -9.278 -6.129 1.00 95.69 118 VAL A N 1
ATOM 939 C CA . VAL A 1 118 ? -6.617 -8.995 -7.472 1.00 95.69 118 VAL A CA 1
ATOM 940 C C . VAL A 1 118 ? -5.118 -8.802 -7.368 1.00 95.69 118 VAL A C 1
ATOM 942 O O . VAL A 1 118 ? -4.662 -7.823 -6.780 1.00 95.69 118 VAL A O 1
ATOM 945 N N . HIS A 1 119 ? -4.360 -9.723 -7.958 1.00 95.81 119 HIS A N 1
ATOM 946 C CA . HIS A 1 119 ? -2.928 -9.535 -8.111 1.00 95.81 119 HIS A CA 1
ATOM 947 C C . HIS A 1 119 ? -2.642 -8.637 -9.321 1.00 95.81 119 HIS A C 1
ATOM 949 O O . HIS A 1 119 ? -3.129 -8.872 -10.436 1.00 95.81 119 HIS A O 1
ATOM 955 N N . ARG A 1 120 ? -1.874 -7.574 -9.092 1.00 95.88 120 ARG A N 1
ATOM 956 C CA . ARG A 1 120 ? -1.336 -6.682 -10.116 1.00 95.88 120 ARG A CA 1
ATOM 957 C C . ARG A 1 120 ? 0.186 -6.777 -10.064 1.00 95.88 120 ARG A C 1
ATOM 959 O O . ARG A 1 120 ? 0.752 -6.385 -9.054 1.00 95.88 120 ARG A O 1
ATOM 966 N N . PRO A 1 121 ? 0.866 -7.236 -11.127 1.00 95.31 121 PRO A N 1
ATOM 967 C CA . PRO A 1 121 ? 2.321 -7.346 -11.127 1.00 95.31 121 PRO A CA 1
ATOM 968 C C . PRO A 1 121 ? 2.975 -5.975 -11.367 1.00 95.31 121 PRO A C 1
ATOM 970 O O . PRO A 1 121 ? 3.710 -5.778 -12.335 1.00 95.31 121 PRO A O 1
ATOM 973 N N . TRP A 1 122 ? 2.616 -4.987 -10.549 1.00 95.69 122 TRP A N 1
ATOM 974 C CA . TRP A 1 122 ? 3.103 -3.617 -10.629 1.00 95.69 122 TRP A CA 1
ATOM 975 C C . TRP A 1 122 ? 3.869 -3.291 -9.353 1.00 95.69 122 TRP A C 1
ATOM 977 O O . TRP A 1 122 ? 3.381 -3.566 -8.261 1.00 95.69 122 TRP A O 1
ATOM 987 N N . GLY A 1 123 ? 5.030 -2.659 -9.478 1.00 94.38 123 GLY A N 1
ATOM 988 C CA . GLY A 1 123 ? 5.612 -1.922 -8.359 1.00 94.38 123 GLY A CA 1
ATOM 989 C C . GLY A 1 123 ? 5.020 -0.518 -8.268 1.00 94.38 123 GLY A C 1
ATOM 990 O O . GLY A 1 123 ? 4.264 -0.085 -9.143 1.00 94.38 123 GLY A O 1
ATOM 991 N N . ILE A 1 124 ? 5.383 0.211 -7.218 1.00 94.31 124 ILE A N 1
ATOM 992 C CA . ILE A 1 124 ? 4.991 1.610 -7.037 1.00 94.31 124 ILE A CA 1
ATOM 993 C C . ILE A 1 124 ? 6.198 2.531 -7.226 1.00 94.31 124 ILE A C 1
ATOM 995 O O . ILE A 1 124 ? 7.302 2.212 -6.802 1.00 94.31 124 ILE A O 1
ATOM 999 N N . ALA A 1 125 ? 5.995 3.676 -7.873 1.00 93.00 125 ALA A N 1
ATOM 1000 C CA . ALA A 1 125 ? 7.035 4.667 -8.126 1.00 93.00 125 ALA A CA 1
ATOM 1001 C C . ALA A 1 125 ? 6.481 6.098 -8.063 1.00 93.00 125 ALA A C 1
ATOM 1003 O O . ALA A 1 125 ? 5.274 6.331 -8.115 1.00 93.00 125 ALA A O 1
ATOM 1004 N N . ASN A 1 126 ? 7.379 7.085 -7.994 1.00 90.75 126 ASN A N 1
ATOM 1005 C CA . ASN A 1 126 ? 7.020 8.508 -8.042 1.00 90.75 126 ASN A CA 1
ATOM 1006 C C . ASN A 1 126 ? 6.392 8.913 -9.393 1.00 90.75 126 ASN A C 1
ATOM 1008 O O . ASN A 1 126 ? 5.537 9.796 -9.459 1.00 90.75 126 ASN A O 1
ATOM 1012 N N . VAL A 1 127 ? 6.805 8.253 -10.478 1.00 92.44 127 VAL A N 1
ATOM 1013 C CA . VAL A 1 127 ? 6.272 8.446 -11.830 1.00 92.44 127 VAL A CA 1
ATOM 1014 C C . VAL A 1 127 ? 6.043 7.077 -12.454 1.00 92.44 127 VAL A C 1
ATOM 1016 O O . VAL A 1 127 ? 6.904 6.202 -12.361 1.00 92.44 127 VAL A O 1
ATOM 1019 N N . SER A 1 128 ? 4.890 6.902 -13.098 1.00 96.19 128 SER A N 1
ATOM 1020 C CA . SER A 1 128 ? 4.572 5.661 -13.797 1.00 96.19 128 SER A CA 1
ATOM 1021 C C . SER A 1 128 ? 5.501 5.467 -14.990 1.00 96.19 128 SER A C 1
ATOM 1023 O O . SER A 1 128 ? 5.609 6.351 -15.841 1.00 96.19 128 SER A O 1
ATOM 1025 N N . HIS A 1 129 ? 6.160 4.317 -15.056 1.00 96.44 129 HIS A N 1
ATOM 1026 C CA . HIS A 1 129 ? 7.065 3.947 -16.135 1.00 96.44 129 HIS A CA 1
ATOM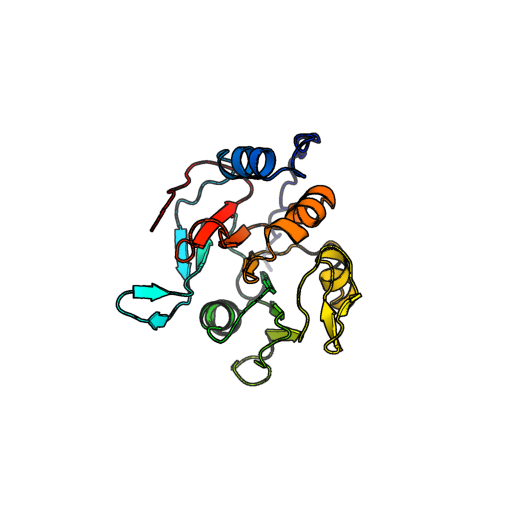 1027 C C . HIS A 1 129 ? 7.207 2.425 -16.233 1.00 96.44 129 HIS A C 1
ATOM 1029 O O . HIS A 1 129 ? 6.713 1.672 -15.394 1.00 96.44 129 HIS A O 1
ATOM 1035 N N . VAL A 1 130 ? 7.870 1.980 -17.293 1.00 96.88 130 VAL A N 1
ATOM 1036 C CA . VAL A 1 130 ? 8.392 0.620 -17.398 1.00 96.88 130 VAL A CA 1
ATOM 1037 C C . VAL A 1 130 ? 9.900 0.729 -17.225 1.00 96.88 130 VAL A C 1
ATOM 1039 O O . VAL A 1 130 ? 10.505 1.583 -17.878 1.00 96.88 130 VAL A O 1
ATOM 1042 N N . ASP A 1 131 ? 10.474 -0.047 -16.311 1.00 93.31 131 ASP A N 1
ATOM 1043 C CA . ASP A 1 131 ? 11.919 -0.039 -16.070 1.00 93.31 131 ASP A CA 1
ATOM 1044 C C . ASP A 1 131 ? 12.692 -0.814 -17.155 1.00 93.31 131 ASP A C 1
ATOM 1046 O O . ASP A 1 131 ? 12.104 -1.393 -18.075 1.00 93.31 131 ASP A O 1
ATOM 1050 N N . ASP A 1 132 ? 14.023 -0.810 -17.059 1.00 94.12 132 ASP A N 1
ATOM 1051 C CA . ASP A 1 132 ? 14.906 -1.470 -18.031 1.00 94.12 132 ASP A CA 1
ATOM 1052 C C . ASP A 1 132 ? 14.713 -3.000 -18.078 1.00 94.12 132 ASP A C 1
ATOM 1054 O O . ASP A 1 132 ? 14.985 -3.627 -19.105 1.00 94.12 132 ASP A O 1
ATOM 1058 N N . ASP A 1 133 ? 14.183 -3.592 -17.002 1.00 93.06 133 ASP A N 1
ATOM 1059 C CA . ASP A 1 133 ? 13.851 -5.016 -16.898 1.00 93.06 133 ASP A CA 1
ATOM 1060 C C . ASP A 1 133 ? 12.425 -5.326 -17.406 1.00 93.06 133 ASP A C 1
ATOM 1062 O O . ASP A 1 133 ? 11.971 -6.474 -17.366 1.00 93.06 133 ASP A O 1
ATOM 1066 N N . GLY A 1 134 ? 11.698 -4.323 -17.908 1.00 94.38 134 GLY A N 1
ATOM 1067 C CA . GLY A 1 134 ? 10.339 -4.472 -18.426 1.00 94.38 134 GLY A CA 1
ATOM 1068 C C . GLY A 1 134 ? 9.257 -4.530 -17.344 1.00 94.38 134 GLY A C 1
ATOM 1069 O O . GLY A 1 134 ? 8.103 -4.854 -17.650 1.00 94.38 134 GLY A O 1
ATOM 1070 N N . ARG A 1 135 ? 9.583 -4.225 -16.084 1.00 94.50 135 ARG A N 1
ATOM 1071 C CA . ARG A 1 135 ? 8.626 -4.219 -14.972 1.00 94.50 135 ARG A CA 1
ATOM 1072 C C . ARG A 1 135 ? 7.814 -2.940 -15.003 1.00 94.50 135 ARG A C 1
ATOM 1074 O O . ARG A 1 135 ? 8.321 -1.847 -15.236 1.00 94.50 135 ARG A O 1
ATOM 1081 N N . THR A 1 136 ? 6.519 -3.078 -14.754 1.00 96.69 136 THR A N 1
ATOM 1082 C CA . THR A 1 136 ? 5.615 -1.931 -14.690 1.00 96.69 136 THR A CA 1
ATOM 1083 C C . THR A 1 136 ? 5.666 -1.327 -13.293 1.00 96.69 136 THR A C 1
ATOM 1085 O O . THR A 1 136 ? 5.310 -1.988 -12.319 1.00 96.69 136 THR A O 1
ATOM 1088 N N . LEU A 1 137 ? 6.065 -0.065 -13.198 1.00 95.94 137 LEU A N 1
ATOM 1089 C CA . LEU A 1 137 ? 6.040 0.717 -11.969 1.00 95.94 137 LEU A CA 1
ATOM 1090 C C . LEU A 1 137 ? 5.005 1.829 -12.127 1.00 95.94 137 LEU A C 1
ATOM 1092 O O . LEU A 1 137 ? 5.020 2.559 -13.117 1.00 95.94 137 LEU A O 1
ATOM 1096 N N . VAL A 1 138 ? 4.078 1.959 -11.180 1.00 96.50 138 VAL A N 1
ATOM 1097 C CA . VAL A 1 138 ? 2.966 2.919 -11.263 1.00 96.50 138 VAL A CA 1
ATOM 1098 C C . VAL A 1 138 ? 2.975 3.899 -10.103 1.00 96.50 138 VAL A C 1
ATOM 1100 O O . VAL A 1 138 ? 3.385 3.572 -8.996 1.00 96.50 138 VAL A O 1
ATOM 1103 N N . THR A 1 139 ? 2.465 5.107 -10.309 1.00 95.75 139 THR A N 1
ATOM 1104 C CA . THR A 1 139 ? 2.119 5.970 -9.174 1.00 95.75 139 THR A CA 1
ATOM 1105 C C . THR A 1 139 ? 0.918 5.402 -8.421 1.00 95.75 139 THR A C 1
ATOM 1107 O O . THR A 1 139 ? 0.067 4.728 -9.008 1.00 95.75 139 THR A O 1
ATOM 1110 N N . TYR A 1 140 ? 0.774 5.735 -7.131 1.00 95.69 140 TYR A N 1
ATOM 1111 C CA . TYR A 1 140 ? -0.436 5.376 -6.374 1.00 95.69 140 TYR A CA 1
ATOM 1112 C C . TYR A 1 140 ? -1.714 5.880 -7.066 1.00 95.69 140 TYR A C 1
ATOM 1114 O O . TYR A 1 140 ? -2.728 5.185 -7.138 1.00 95.69 140 TYR A O 1
ATOM 1122 N N . LYS A 1 141 ? -1.643 7.087 -7.638 1.00 96.06 141 LYS A N 1
ATOM 1123 C CA . LYS A 1 141 ? -2.727 7.695 -8.411 1.00 96.06 141 LYS A CA 1
ATOM 1124 C C . LYS A 1 141 ? -3.128 6.832 -9.606 1.00 96.06 141 LYS A C 1
ATOM 1126 O O . LYS A 1 141 ? -4.319 6.606 -9.822 1.00 96.06 141 LYS A O 1
ATOM 1131 N N . ASP A 1 142 ? -2.149 6.373 -10.374 1.00 97.19 142 ASP A N 1
ATOM 1132 C CA . ASP A 1 142 ? -2.397 5.611 -11.595 1.00 97.19 142 ASP A CA 1
ATOM 1133 C C . ASP A 1 142 ? -2.848 4.183 -11.278 1.00 97.19 142 ASP A C 1
ATOM 1135 O O . ASP A 1 142 ? -3.724 3.668 -11.969 1.00 97.19 142 ASP A O 1
ATOM 1139 N N . ALA A 1 143 ? -2.365 3.587 -10.182 1.00 97.44 143 ALA A N 1
ATOM 1140 C CA . ALA A 1 143 ? -2.884 2.319 -9.668 1.00 97.44 143 ALA A CA 1
ATOM 1141 C C . ALA A 1 143 ? -4.383 2.418 -9.334 1.00 97.44 143 ALA A C 1
ATOM 1143 O O . ALA A 1 143 ? -5.181 1.586 -9.774 1.00 97.44 143 ALA A O 1
ATOM 1144 N N . LEU A 1 144 ? -4.792 3.471 -8.611 1.00 97.69 144 LEU A N 1
ATOM 1145 C CA . LEU A 1 144 ? -6.206 3.739 -8.333 1.00 97.69 144 LEU A CA 1
ATOM 1146 C C . LEU A 1 144 ? -7.000 3.937 -9.629 1.00 97.69 144 LEU A C 1
ATOM 1148 O O . LEU A 1 144 ? -8.085 3.377 -9.768 1.00 97.69 144 LEU A O 1
ATOM 1152 N N . ALA A 1 145 ? -6.474 4.705 -10.586 1.00 97.69 145 ALA A N 1
ATOM 1153 C CA . ALA A 1 145 ? -7.147 4.969 -11.855 1.00 97.69 145 ALA A CA 1
ATOM 1154 C C . ALA A 1 145 ? -7.340 3.705 -12.702 1.00 97.69 145 ALA A C 1
ATOM 1156 O O . ALA A 1 145 ? -8.455 3.439 -13.154 1.00 97.69 145 ALA A O 1
ATOM 1157 N N . ALA A 1 146 ? -6.292 2.898 -12.859 1.00 97.25 146 ALA A N 1
ATOM 1158 C CA . ALA A 1 146 ? -6.316 1.668 -13.644 1.00 97.25 146 ALA A CA 1
ATOM 1159 C C . ALA A 1 146 ? -7.277 0.616 -13.070 1.00 97.25 146 ALA A C 1
ATOM 1161 O O . ALA A 1 146 ? -7.863 -0.166 -13.816 1.00 97.25 146 ALA A O 1
ATOM 1162 N N . ASN A 1 147 ? -7.481 0.622 -11.752 1.00 96.69 147 ASN A N 1
ATOM 1163 C CA . ASN A 1 147 ? -8.425 -0.266 -11.077 1.00 96.69 147 ASN A CA 1
ATOM 1164 C C . ASN A 1 147 ? -9.835 0.341 -10.924 1.00 96.69 147 ASN A C 1
ATOM 1166 O O . ASN A 1 147 ? -10.701 -0.290 -10.327 1.00 96.69 147 ASN A O 1
ATOM 1170 N N . GLY A 1 148 ? -10.095 1.545 -11.452 1.00 97.31 148 GLY A N 1
ATOM 1171 C CA . GLY A 1 148 ? -11.408 2.198 -11.364 1.00 97.31 148 GLY A CA 1
ATOM 1172 C C . GLY A 1 148 ? -11.752 2.741 -9.970 1.00 97.31 148 GLY A C 1
ATOM 1173 O O . GLY A 1 148 ? -12.921 2.941 -9.652 1.00 97.31 148 GLY A O 1
ATOM 1174 N N . HIS A 1 149 ? -10.745 2.982 -9.131 1.00 97.56 149 HIS A N 1
ATOM 1175 C CA . HIS A 1 149 ? -10.857 3.369 -7.721 1.00 97.56 149 HIS A CA 1
ATOM 1176 C C . HIS A 1 149 ? -10.501 4.842 -7.460 1.00 97.56 149 HIS A C 1
ATOM 1178 O O . HIS A 1 149 ? -10.181 5.223 -6.333 1.00 97.56 149 HIS A O 1
ATOM 1184 N N . VAL A 1 150 ? -10.563 5.703 -8.483 1.00 95.62 150 VAL A N 1
ATOM 1185 C CA . VAL A 1 150 ? -10.357 7.152 -8.312 1.00 95.62 150 VAL A CA 1
ATOM 1186 C C . VAL A 1 150 ? -11.390 7.709 -7.330 1.00 95.62 150 VAL A C 1
ATOM 1188 O O . VAL A 1 150 ? -12.592 7.630 -7.568 1.00 95.62 150 VAL A O 1
ATOM 1191 N N . GLY A 1 151 ? -10.915 8.291 -6.226 1.00 92.19 151 GLY A N 1
ATOM 1192 C CA . GLY A 1 151 ? -11.773 8.860 -5.181 1.00 92.19 151 GLY A CA 1
ATOM 1193 C C . GLY A 1 151 ? -12.451 7.832 -4.265 1.00 92.19 151 GLY A C 1
ATOM 1194 O O . GLY A 1 151 ? -13.291 8.221 -3.455 1.00 92.19 151 GLY A O 1
ATOM 1195 N N . ALA A 1 152 ? -12.113 6.544 -4.379 1.00 93.81 152 ALA A N 1
ATOM 1196 C CA . ALA A 1 152 ? -12.616 5.508 -3.482 1.00 93.81 152 ALA A CA 1
ATOM 1197 C C . ALA A 1 152 ? -12.001 5.628 -2.078 1.00 93.81 152 ALA A C 1
ATOM 1199 O O . ALA A 1 152 ? -10.854 6.046 -1.927 1.00 93.81 152 ALA A O 1
ATOM 1200 N N . GLN A 1 153 ? -12.755 5.198 -1.061 1.00 91.81 153 GLN A N 1
ATOM 1201 C CA . GLN A 1 153 ? -12.243 5.057 0.302 1.00 91.81 153 GLN A CA 1
ATOM 1202 C C . GLN A 1 153 ? -11.371 3.799 0.393 1.00 91.81 153 GLN A C 1
ATOM 1204 O O . GLN A 1 153 ? -11.873 2.674 0.306 1.00 91.81 153 GLN A O 1
ATOM 1209 N N . VAL A 1 154 ? -10.070 3.992 0.585 1.00 93.44 154 VAL A N 1
ATOM 1210 C CA . VAL A 1 154 ? -9.106 2.919 0.837 1.00 93.44 154 VAL A CA 1
ATOM 1211 C C . VAL A 1 154 ? -9.012 2.725 2.345 1.00 93.44 154 VAL A C 1
ATOM 1213 O O . VAL A 1 154 ? -8.621 3.617 3.091 1.00 93.44 154 VAL A O 1
ATOM 1216 N N . HIS A 1 155 ? -9.429 1.558 2.817 1.00 92.75 155 HIS A N 1
ATOM 1217 C CA . HIS A 1 155 ? -9.527 1.283 4.248 1.00 92.75 155 HIS A CA 1
ATOM 1218 C C . HIS A 1 155 ? -8.162 0.951 4.846 1.00 92.75 155 HIS A C 1
ATOM 1220 O O . HIS A 1 155 ? -7.899 1.283 5.999 1.00 92.75 155 HIS A O 1
ATOM 1226 N N . TYR A 1 156 ? -7.292 0.342 4.044 1.00 93.12 156 TYR A N 1
ATOM 1227 C CA . TYR A 1 156 ? -5.926 0.042 4.433 1.00 93.12 156 TYR A CA 1
ATOM 1228 C C . TYR A 1 156 ? -4.999 0.201 3.229 1.00 93.12 156 TYR A C 1
ATOM 1230 O O . TYR A 1 156 ? -5.261 -0.365 2.164 1.00 93.12 156 TYR A O 1
ATOM 1238 N N . LEU A 1 157 ? -3.947 0.996 3.391 1.00 94.19 157 LEU A N 1
ATOM 1239 C CA . LEU A 1 157 ? -2.863 1.142 2.427 1.00 94.19 157 LEU A CA 1
ATOM 1240 C C . LEU A 1 157 ? -1.575 0.634 3.080 1.00 94.19 157 LEU A C 1
ATOM 1242 O O . LEU A 1 157 ? -1.103 1.264 4.021 1.00 94.19 157 LEU A O 1
ATOM 1246 N N . LYS A 1 158 ? -1.031 -0.482 2.585 1.00 93.50 158 LYS A N 1
ATOM 1247 C CA . LYS A 1 158 ? 0.310 -0.983 2.923 1.00 93.50 158 LYS A CA 1
ATOM 1248 C C . LYS A 1 158 ? 1.307 -0.523 1.859 1.00 93.50 158 LYS A C 1
ATOM 1250 O O . LYS A 1 158 ? 1.034 -0.684 0.666 1.00 93.50 158 LYS A O 1
ATOM 1255 N N . ILE A 1 159 ? 2.435 0.039 2.288 1.00 90.31 159 ILE A N 1
ATOM 1256 C CA . ILE A 1 159 ? 3.594 0.354 1.442 1.00 90.31 159 ILE A CA 1
ATOM 1257 C C . ILE A 1 159 ? 4.839 -0.210 2.115 1.00 90.31 159 ILE A C 1
ATOM 1259 O O . ILE A 1 159 ? 5.284 0.304 3.133 1.00 90.31 159 ILE A O 1
ATOM 1263 N N . ASP A 1 160 ? 5.379 -1.261 1.540 1.00 88.12 160 ASP A N 1
ATOM 1264 C CA . ASP A 1 160 ? 6.519 -2.001 2.063 1.00 88.12 160 ASP A CA 1
ATOM 1265 C C . ASP A 1 160 ? 7.248 -2.500 0.818 1.00 88.12 160 ASP A C 1
ATOM 1267 O O . ASP A 1 160 ? 6.785 -3.426 0.169 1.00 88.12 160 ASP A O 1
ATOM 1271 N N . ILE A 1 161 ? 8.194 -1.704 0.317 1.00 85.94 161 ILE A N 1
ATOM 1272 C CA . ILE A 1 161 ? 8.685 -1.772 -1.071 1.00 85.94 161 ILE A CA 1
ATOM 1273 C C . ILE A 1 161 ? 10.209 -1.718 -1.146 1.00 85.94 161 ILE A C 1
ATOM 1275 O O . ILE A 1 161 ? 10.748 -1.222 -2.139 1.00 85.94 161 ILE A O 1
ATOM 1279 N N . GLU A 1 162 ? 10.869 -2.234 -0.111 1.00 79.56 162 GLU A N 1
ATOM 1280 C CA . GLU A 1 162 ? 12.303 -2.519 -0.077 1.00 79.56 162 GLU A CA 1
ATOM 1281 C C . GLU A 1 162 ? 13.145 -1.318 -0.546 1.00 79.56 162 GLU A C 1
ATOM 1283 O O . GLU A 1 162 ? 13.648 -1.262 -1.671 1.00 79.56 162 GLU A O 1
ATOM 1288 N N . GLU A 1 163 ? 13.277 -0.316 0.327 1.00 73.69 163 GLU A N 1
ATOM 1289 C CA . GLU A 1 163 ? 14.129 0.882 0.179 1.00 73.69 163 GLU A CA 1
ATOM 1290 C C . GLU A 1 163 ? 13.604 1.976 -0.766 1.00 73.69 163 GLU A C 1
ATOM 1292 O O . GLU A 1 163 ? 14.178 3.070 -0.846 1.00 73.69 163 GLU A O 1
ATOM 1297 N N . GLN A 1 164 ? 12.497 1.746 -1.475 1.00 78.31 164 GLN A N 1
ATOM 1298 C CA . GLN A 1 164 ? 11.914 2.746 -2.380 1.00 78.31 164 GLN A CA 1
ATOM 1299 C C . GLN A 1 164 ? 10.902 3.684 -1.706 1.00 78.31 164 GLN A C 1
ATOM 1301 O O . GLN A 1 164 ? 10.384 4.607 -2.351 1.00 78.31 164 GLN A O 1
ATOM 1306 N N . GLU A 1 165 ? 10.627 3.518 -0.410 1.00 76.19 165 GLU A N 1
ATOM 1307 C CA . GLU A 1 165 ? 9.599 4.283 0.303 1.00 76.19 165 GLU A CA 1
ATOM 1308 C C . GLU A 1 165 ? 9.886 5.783 0.247 1.00 76.19 165 GLU A C 1
ATOM 1310 O O . GLU A 1 165 ? 9.031 6.581 -0.148 1.00 76.19 165 GLU A O 1
ATOM 1315 N N . TYR A 1 166 ? 11.123 6.186 0.539 1.00 75.19 166 TYR A N 1
ATOM 1316 C CA . TYR A 1 166 ? 11.527 7.595 0.534 1.00 75.19 166 TYR A CA 1
ATOM 1317 C C . TYR A 1 166 ? 11.307 8.291 -0.813 1.00 75.19 166 TYR A C 1
ATOM 1319 O O . TYR A 1 166 ? 11.085 9.504 -0.853 1.00 75.19 166 TYR A O 1
ATOM 1327 N N . HIS A 1 167 ? 11.335 7.543 -1.916 1.00 80.50 167 HIS A N 1
ATOM 1328 C CA . HIS A 1 167 ? 11.146 8.088 -3.254 1.00 80.50 167 HIS A CA 1
ATOM 1329 C C . HIS A 1 167 ? 9.671 8.275 -3.618 1.00 80.50 167 HIS A C 1
ATOM 1331 O O . HIS A 1 167 ? 9.339 9.212 -4.350 1.00 80.50 167 HIS A O 1
ATOM 1337 N N . VAL A 1 168 ? 8.773 7.426 -3.112 1.00 84.88 168 VAL A N 1
ATOM 1338 C CA . VAL A 1 168 ? 7.342 7.476 -3.463 1.00 84.88 168 VAL A CA 1
ATOM 1339 C C . VAL A 1 168 ? 6.522 8.332 -2.503 1.00 84.88 168 VAL A C 1
ATOM 1341 O O . VAL A 1 168 ? 5.548 8.968 -2.918 1.00 84.88 168 VAL A O 1
ATOM 1344 N N . LEU A 1 169 ? 6.924 8.405 -1.232 1.00 78.94 169 LEU A N 1
ATOM 1345 C CA . LEU A 1 169 ? 6.152 9.072 -0.185 1.00 78.94 169 LEU A CA 1
ATOM 1346 C C . LEU A 1 169 ? 5.883 10.557 -0.462 1.00 78.94 169 LEU A C 1
ATOM 1348 O O . LEU A 1 169 ? 4.716 10.946 -0.366 1.00 78.94 169 LEU A O 1
ATOM 1352 N N . PRO A 1 170 ? 6.860 11.400 -0.861 1.00 80.06 170 PRO A N 1
ATOM 1353 C CA . PRO A 1 170 ? 6.599 12.824 -1.079 1.00 80.06 170 PRO A CA 1
ATOM 1354 C C . PRO A 1 170 ? 5.493 13.077 -2.110 1.00 80.06 170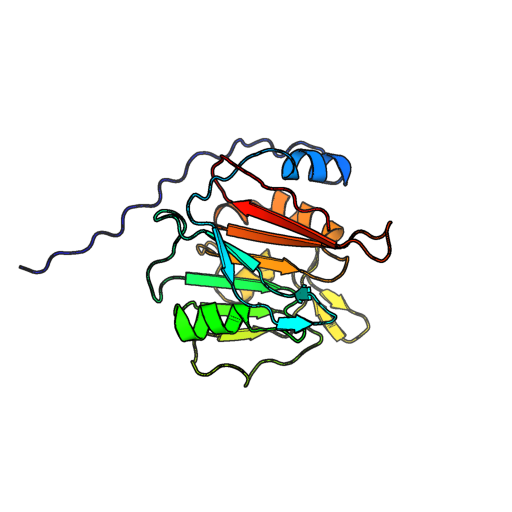 PRO A C 1
ATOM 1356 O O . PRO A 1 170 ? 4.663 13.967 -1.925 1.00 80.06 170 PRO A O 1
ATOM 1359 N N . ASN A 1 171 ? 5.434 12.260 -3.166 1.00 82.12 171 ASN A N 1
ATOM 1360 C CA . ASN A 1 171 ? 4.390 12.339 -4.186 1.00 82.12 171 ASN A CA 1
ATOM 1361 C C . ASN A 1 171 ? 3.022 11.956 -3.626 1.00 82.12 171 ASN A C 1
ATOM 1363 O O . ASN A 1 171 ? 2.047 12.685 -3.810 1.00 82.12 171 ASN A O 1
ATOM 1367 N N . ILE A 1 172 ? 2.961 10.843 -2.894 1.00 84.00 172 ILE A N 1
ATOM 1368 C CA . ILE A 1 172 ? 1.727 10.353 -2.278 1.00 84.00 172 ILE A CA 1
ATOM 1369 C C . ILE A 1 172 ? 1.186 11.388 -1.283 1.00 84.00 172 ILE A C 1
ATOM 1371 O O . ILE A 1 172 ? -0.000 11.718 -1.338 1.00 84.00 172 ILE A O 1
ATOM 1375 N N . PHE A 1 173 ? 2.041 11.977 -0.444 1.00 79.56 173 PHE A N 1
ATOM 1376 C CA . PHE A 1 173 ? 1.654 13.048 0.477 1.00 79.56 173 PHE A CA 1
ATOM 1377 C C . PHE A 1 173 ? 1.177 14.306 -0.259 1.00 79.56 173 PHE A C 1
ATOM 1379 O O . PHE A 1 173 ? 0.098 14.819 0.044 1.00 79.56 173 PHE A O 1
ATOM 1386 N N . ALA A 1 174 ? 1.929 14.779 -1.257 1.00 77.81 174 ALA A N 1
ATOM 1387 C CA . ALA A 1 174 ? 1.584 15.978 -2.023 1.00 77.81 174 ALA A CA 1
ATOM 1388 C C . ALA A 1 174 ? 0.323 15.810 -2.888 1.00 77.81 174 ALA A C 1
ATOM 1390 O O . ALA A 1 174 ? -0.344 16.794 -3.205 1.00 77.81 174 ALA A O 1
ATOM 1391 N N . SER A 1 175 ? -0.029 14.576 -3.258 1.00 80.75 175 SER A N 1
ATOM 1392 C CA . SER A 1 175 ? -1.186 14.282 -4.110 1.00 80.75 175 SER A CA 1
ATOM 1393 C C . SER A 1 175 ? -2.544 14.520 -3.438 1.00 80.75 175 SER A C 1
ATOM 1395 O O . SER A 1 175 ? -3.561 14.579 -4.129 1.00 80.75 175 SER A O 1
ATOM 1397 N N . GLY A 1 176 ? -2.589 14.583 -2.102 1.00 81.69 176 GLY A N 1
ATOM 1398 C CA . GLY A 1 176 ? -3.835 14.599 -1.329 1.00 81.69 176 GLY A CA 1
ATOM 1399 C C . GLY A 1 176 ? -4.588 13.260 -1.313 1.00 81.69 176 GLY A C 1
ATOM 1400 O O . GLY A 1 176 ? -5.601 13.138 -0.633 1.00 81.69 176 GLY A O 1
ATOM 1401 N N . LEU A 1 177 ? -4.103 12.216 -1.997 1.00 85.19 177 LEU A N 1
ATOM 1402 C CA . LEU A 1 177 ? -4.804 10.926 -2.105 1.00 85.19 177 LEU A CA 1
ATOM 1403 C C . LEU A 1 177 ? -4.964 10.204 -0.766 1.00 85.19 177 LEU A C 1
ATOM 1405 O O . LEU A 1 177 ? -5.928 9.459 -0.580 1.00 85.19 177 LEU A O 1
ATOM 1409 N N . LEU A 1 178 ? -4.065 10.462 0.187 1.00 85.38 178 LEU A N 1
ATOM 1410 C CA . LEU A 1 178 ? -4.176 9.926 1.540 1.00 85.38 178 LEU A CA 1
ATOM 1411 C C . LEU A 1 178 ? -5.445 10.405 2.262 1.00 85.38 178 LEU A C 1
ATOM 1413 O O . LEU A 1 178 ? -5.814 9.809 3.269 1.00 85.38 178 LEU A O 1
ATOM 1417 N N . GLU A 1 179 ? -6.126 11.459 1.792 1.00 82.44 179 GLU A N 1
ATOM 1418 C CA . GLU A 1 179 ? -7.412 11.915 2.350 1.00 82.44 179 GLU A CA 1
ATOM 1419 C C . GLU A 1 179 ? -8.496 10.840 2.336 1.00 82.44 179 GLU A C 1
ATOM 1421 O O . GLU A 1 179 ? -9.339 10.816 3.234 1.00 82.44 179 GLU A O 1
ATOM 1426 N N . ASN A 1 180 ? -8.438 9.933 1.364 1.00 87.25 180 ASN A N 1
ATOM 1427 C CA . ASN A 1 180 ? -9.375 8.821 1.257 1.00 87.25 180 ASN A CA 1
ATOM 1428 C C . ASN A 1 180 ? -8.831 7.529 1.893 1.00 87.25 180 ASN A C 1
ATOM 1430 O O . ASN A 1 180 ? -9.482 6.492 1.793 1.00 87.25 180 ASN A O 1
ATOM 1434 N N . VAL A 1 181 ? -7.659 7.579 2.539 1.00 87.19 181 VAL A N 1
ATOM 1435 C CA . VAL A 1 181 ? -7.030 6.443 3.228 1.00 87.19 181 VAL A CA 1
ATOM 1436 C C . VAL A 1 181 ? -7.367 6.489 4.721 1.00 87.19 181 VAL A C 1
ATOM 1438 O O . VAL A 1 181 ? -7.158 7.513 5.375 1.00 87.19 181 VAL A O 1
ATOM 1441 N N . TRP A 1 182 ? -7.901 5.395 5.270 1.00 87.31 182 TRP A N 1
ATOM 1442 C CA . TRP A 1 182 ? -8.284 5.319 6.690 1.00 87.31 182 TRP A CA 1
ATOM 1443 C C . TRP A 1 182 ? -7.095 4.938 7.569 1.00 87.31 182 TRP A C 1
ATOM 1445 O O . TRP A 1 182 ? -6.836 5.594 8.579 1.00 87.31 182 TRP A O 1
ATOM 1455 N N . GLN A 1 183 ? -6.375 3.895 7.159 1.00 87.75 183 GLN A N 1
ATOM 1456 C CA . GLN A 1 183 ? -5.199 3.363 7.836 1.00 87.75 183 GLN A CA 1
ATOM 1457 C C . GLN A 1 183 ? -4.066 3.232 6.814 1.00 87.75 183 GLN A C 1
ATOM 1459 O O . GLN A 1 183 ? -4.276 2.711 5.717 1.00 87.75 183 GLN A O 1
ATOM 1464 N N . LEU A 1 184 ? -2.889 3.742 7.161 1.00 86.31 184 LEU A N 1
ATOM 1465 C CA . LEU A 1 184 ? -1.673 3.668 6.362 1.00 86.31 184 LEU A CA 1
ATOM 1466 C C . LEU A 1 184 ? -0.619 2.927 7.181 1.00 86.31 184 LEU A C 1
ATOM 1468 O O . LEU A 1 184 ? -0.283 3.354 8.282 1.00 86.31 184 LEU A O 1
ATOM 1472 N N . HIS A 1 185 ? -0.111 1.836 6.634 1.00 86.00 185 HIS A N 1
ATOM 1473 C CA . HIS A 1 185 ? 1.011 1.093 7.180 1.00 86.00 185 HIS A CA 1
ATOM 1474 C C . HIS A 1 185 ? 2.170 1.183 6.205 1.00 86.00 185 HIS A C 1
ATOM 1476 O O . HIS A 1 185 ? 1.993 0.957 5.006 1.00 86.00 185 HIS A O 1
ATOM 1482 N N . MET A 1 186 ? 3.339 1.544 6.705 1.00 81.44 186 MET A N 1
ATOM 1483 C CA . MET A 1 186 ? 4.530 1.707 5.894 1.00 81.44 186 MET A CA 1
ATOM 1484 C C . MET A 1 186 ? 5.710 1.058 6.585 1.00 81.44 186 MET A C 1
ATOM 1486 O O . MET A 1 186 ? 5.937 1.333 7.756 1.00 81.44 186 MET A O 1
ATOM 1490 N N . GLU A 1 187 ? 6.480 0.262 5.866 1.00 75.88 187 GLU A N 1
ATOM 1491 C CA . GLU A 1 187 ? 7.756 -0.241 6.363 1.00 75.88 187 GLU A CA 1
ATOM 1492 C C . GLU A 1 187 ? 8.877 0.601 5.766 1.00 75.88 187 GLU A C 1
ATOM 1494 O O . GLU A 1 187 ? 9.063 0.636 4.558 1.00 75.88 187 GLU A O 1
ATOM 1499 N N . ILE A 1 188 ? 9.562 1.378 6.600 1.00 71.44 188 ILE A N 1
ATOM 1500 C CA . ILE A 1 188 ? 10.642 2.260 6.167 1.00 71.44 188 ILE A CA 1
ATOM 1501 C C . ILE A 1 188 ? 11.960 1.513 6.341 1.00 71.44 188 ILE A C 1
ATOM 1503 O O . ILE A 1 188 ? 12.457 1.358 7.462 1.00 71.44 188 ILE A O 1
ATOM 1507 N N . HIS A 1 189 ? 12.535 1.103 5.216 1.00 66.62 189 HIS A N 1
ATOM 1508 C CA . HIS A 1 189 ? 13.841 0.462 5.137 1.00 66.62 189 HIS A CA 1
ATOM 1509 C C . HIS A 1 189 ? 14.960 1.517 5.218 1.00 66.62 189 HIS A C 1
ATOM 1511 O O . HIS A 1 189 ? 15.069 2.391 4.354 1.00 66.62 189 HIS A O 1
ATOM 1517 N N . ASN A 1 190 ? 15.798 1.486 6.266 1.00 59.12 190 ASN A N 1
ATOM 1518 C CA . ASN A 1 190 ? 16.858 2.482 6.462 1.00 59.12 190 ASN A CA 1
ATOM 1519 C C . ASN A 1 190 ? 18.190 2.047 5.829 1.00 59.12 190 ASN A C 1
ATOM 1521 O O . ASN A 1 190 ? 18.910 1.216 6.369 1.00 59.12 190 ASN A O 1
ATOM 1525 N N . PHE A 1 191 ? 18.615 2.743 4.772 1.00 46.41 191 PHE A N 1
ATOM 1526 C CA . PHE A 1 191 ? 19.901 2.522 4.084 1.00 46.41 191 PHE A CA 1
ATOM 1527 C C . PHE A 1 191 ? 21.163 2.637 4.980 1.00 46.41 191 PHE A C 1
ATOM 1529 O O . PHE A 1 191 ? 22.228 2.133 4.638 1.00 46.41 191 PHE A O 1
ATOM 1536 N N . TRP A 1 192 ? 21.091 3.327 6.127 1.00 45.72 192 TRP A N 1
ATOM 1537 C CA . TRP A 1 192 ? 22.273 3.652 6.951 1.00 45.72 192 TRP A CA 1
ATOM 1538 C C . TRP A 1 192 ? 22.603 2.633 8.045 1.00 45.72 192 TRP A C 1
ATOM 1540 O O . TRP A 1 192 ? 23.637 2.755 8.706 1.00 45.72 192 TRP A O 1
ATOM 1550 N N . ARG A 1 193 ? 21.740 1.640 8.250 1.00 46.81 193 ARG A N 1
ATOM 1551 C CA . ARG A 1 193 ? 21.983 0.503 9.134 1.00 46.81 193 ARG A CA 1
ATOM 1552 C C . ARG A 1 193 ? 21.429 -0.713 8.413 1.00 46.81 193 ARG A C 1
ATOM 1554 O O . ARG A 1 193 ? 20.225 -0.906 8.425 1.00 46.81 193 ARG A O 1
ATOM 1561 N N . GLU A 1 194 ? 22.313 -1.505 7.803 1.00 40.84 194 GLU A N 1
ATOM 1562 C CA . GLU A 1 194 ? 22.034 -2.704 6.976 1.00 40.84 194 GLU A CA 1
ATOM 1563 C C . GLU A 1 194 ? 21.124 -3.778 7.630 1.00 40.84 194 GLU A C 1
ATOM 1565 O O . GLU A 1 194 ? 20.931 -4.840 7.052 1.00 40.84 194 GLU A O 1
ATOM 1570 N N . TRP A 1 195 ? 20.578 -3.531 8.828 1.00 44.06 195 TRP A N 1
ATOM 1571 C CA . TRP A 1 195 ? 19.799 -4.468 9.637 1.00 44.06 195 TRP A CA 1
ATOM 1572 C C . TRP A 1 195 ? 18.617 -3.829 10.398 1.00 44.06 195 TRP A C 1
ATOM 1574 O O . TRP A 1 195 ? 18.024 -4.511 11.225 1.00 44.06 195 TRP A O 1
ATOM 1584 N N . GLU A 1 196 ? 18.275 -2.551 10.173 1.00 48.97 196 GLU A N 1
ATOM 1585 C CA . GLU A 1 196 ? 17.136 -1.894 10.851 1.00 48.97 196 GLU A CA 1
ATOM 1586 C C . GLU A 1 196 ? 16.075 -1.425 9.835 1.00 48.97 196 GLU A C 1
ATOM 1588 O O . GLU A 1 196 ? 16.217 -0.366 9.211 1.00 48.97 196 GLU A O 1
ATOM 1593 N N . SER A 1 197 ? 14.981 -2.184 9.698 1.00 50.47 197 SER A N 1
ATOM 1594 C CA . SER A 1 197 ? 13.715 -1.659 9.173 1.00 50.47 197 SER A CA 1
ATOM 1595 C C . SER A 1 197 ? 12.923 -1.012 10.314 1.00 50.47 197 SER A C 1
ATOM 1597 O O . SER A 1 197 ? 13.112 -1.311 11.494 1.00 50.47 197 SER A O 1
ATOM 1599 N N . SER A 1 198 ? 12.088 -0.031 9.982 1.00 56.44 198 SER A N 1
ATOM 1600 C CA . SER A 1 198 ? 11.201 0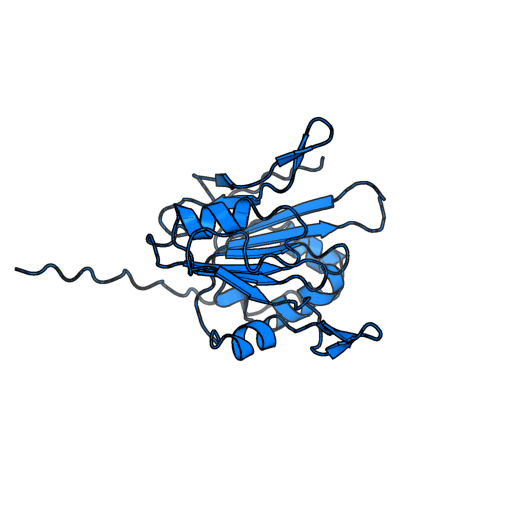.606 10.953 1.00 56.44 198 SER A CA 1
ATOM 1601 C C . SER A 1 198 ? 9.783 0.603 10.422 1.00 56.44 198 SER A C 1
ATOM 1603 O O . SER A 1 198 ? 9.497 1.207 9.389 1.00 56.44 198 SER A O 1
ATOM 1605 N N . GLU A 1 199 ? 8.878 -0.058 11.134 1.00 54.31 199 GLU A N 1
ATOM 1606 C CA . GLU A 1 199 ? 7.467 -0.019 10.788 1.00 54.31 199 GLU A CA 1
ATOM 1607 C C . GLU A 1 199 ? 6.839 1.271 11.310 1.00 54.31 199 GLU A C 1
ATOM 1609 O O . GLU A 1 199 ? 6.883 1.612 12.497 1.00 54.31 199 GLU A O 1
ATOM 1614 N N . LEU A 1 200 ? 6.241 2.018 10.392 1.00 58.31 200 LEU A N 1
ATOM 1615 C CA . LEU A 1 200 ? 5.437 3.175 10.691 1.00 58.31 200 LEU A CA 1
ATOM 1616 C C . LEU A 1 200 ? 3.975 2.892 10.389 1.00 58.31 200 LEU A C 1
ATOM 1618 O O . LEU A 1 200 ? 3.546 2.728 9.247 1.00 58.31 200 LEU A O 1
ATOM 1622 N N . TYR A 1 201 ? 3.177 3.039 11.432 1.00 53.62 201 TYR A N 1
ATOM 1623 C CA . TYR A 1 201 ? 1.739 3.007 11.326 1.00 53.62 201 TYR A CA 1
ATOM 1624 C C . TYR A 1 201 ? 1.125 4.402 11.530 1.00 53.62 201 TYR A C 1
ATOM 1626 O O . TYR A 1 201 ? 1.262 5.038 12.582 1.00 53.62 201 TYR A O 1
ATOM 1634 N N . ILE A 1 202 ? 0.431 4.899 10.502 1.00 56.00 202 ILE A N 1
ATOM 1635 C CA . ILE A 1 202 ? -0.278 6.181 10.511 1.00 56.00 202 ILE A CA 1
ATOM 1636 C C . ILE A 1 202 ? -1.783 5.939 10.395 1.00 56.00 202 ILE A C 1
ATOM 1638 O O . ILE A 1 202 ? -2.298 5.483 9.376 1.00 56.00 202 ILE A O 1
ATOM 1642 N N . GLN A 1 203 ? -2.523 6.374 11.410 1.00 49.81 203 GLN A N 1
ATOM 1643 C CA . GLN A 1 203 ? -3.979 6.492 11.338 1.00 49.81 203 GLN A CA 1
ATOM 1644 C C . GLN A 1 203 ? -4.390 7.955 11.271 1.00 49.81 203 GLN A C 1
ATOM 1646 O O . GLN A 1 203 ? -3.820 8.804 11.961 1.00 49.81 203 GLN A O 1
ATOM 1651 N N . ARG A 1 204 ? -5.445 8.260 10.513 1.00 45.53 204 ARG A N 1
ATOM 1652 C CA . ARG A 1 204 ? -6.080 9.583 10.584 1.00 45.53 204 ARG A CA 1
ATOM 1653 C C . ARG A 1 204 ? -6.957 9.693 11.857 1.00 45.53 204 ARG A C 1
ATOM 1655 O O . ARG A 1 204 ? -8.080 9.203 11.840 1.00 45.53 204 ARG A O 1
ATOM 1662 N N . ASN A 1 205 ? -6.457 10.426 12.875 1.00 34.72 205 ASN A N 1
ATOM 1663 C CA . ASN A 1 205 ? -7.026 11.033 14.129 1.00 34.72 205 ASN A CA 1
ATOM 1664 C C . ASN A 1 205 ? -6.446 10.514 15.506 1.00 34.72 205 ASN A C 1
ATOM 1666 O O . ASN A 1 205 ? -6.849 9.432 15.929 1.00 34.72 205 ASN A O 1
ATOM 1670 N N . LYS A 1 206 ? -5.528 11.270 16.205 1.00 50.06 206 LYS A N 1
ATOM 1671 C CA . LYS A 1 206 ? -4.621 10.870 17.359 1.00 50.06 206 LYS A CA 1
ATOM 1672 C C . LYS A 1 206 ? -5.292 10.751 18.710 1.00 50.06 206 LYS A C 1
ATOM 1674 O O . LYS A 1 206 ? -6.278 11.438 18.943 1.00 50.06 206 LYS A O 1
ATOM 1679 N N . THR A 1 207 ? -4.911 9.766 19.533 1.00 26.66 207 THR A N 1
ATOM 1680 C CA . THR A 1 207 ? -3.702 9.577 20.383 1.00 26.66 207 THR A CA 1
ATOM 1681 C C . THR A 1 207 ? -3.086 8.141 20.493 1.00 26.66 207 THR A C 1
ATOM 1683 O O . THR A 1 207 ? -3.767 7.199 20.860 1.00 26.66 207 THR A O 1
ATOM 1686 N N . THR A 1 208 ? -1.747 8.031 20.424 1.00 26.69 208 THR A N 1
ATOM 1687 C CA . THR A 1 208 ? -0.823 6.953 20.910 1.00 26.69 208 THR A CA 1
ATOM 1688 C C . THR A 1 208 ? -0.084 6.170 19.815 1.00 26.69 208 THR A C 1
ATOM 1690 O O . THR A 1 208 ? -0.641 5.295 19.167 1.00 26.69 208 THR A O 1
ATOM 1693 N N . THR A 1 209 ? 1.216 6.456 19.678 1.00 29.64 209 THR A N 1
ATOM 1694 C CA . THR A 1 209 ? 2.211 5.623 18.984 1.00 29.64 209 THR A CA 1
ATOM 1695 C C . THR A 1 209 ? 3.044 4.912 20.057 1.00 29.64 209 THR A C 1
ATOM 1697 O O . THR A 1 209 ? 3.577 5.577 20.949 1.00 29.64 209 THR A O 1
ATOM 1700 N N . ARG A 1 210 ? 3.167 3.581 19.986 1.00 26.91 210 ARG A N 1
ATOM 1701 C CA . ARG A 1 210 ? 4.367 2.887 20.473 1.00 26.91 210 ARG A CA 1
ATOM 1702 C C . ARG A 1 210 ? 5.345 2.881 19.308 1.00 26.91 210 ARG A C 1
ATOM 1704 O O . ARG A 1 210 ? 4.999 2.406 18.238 1.00 26.91 210 ARG A O 1
ATOM 1711 N N . PHE A 1 211 ? 6.522 3.451 19.516 1.00 29.28 211 PHE A N 1
ATOM 1712 C CA . PHE A 1 211 ? 7.655 3.203 18.641 1.00 29.28 211 PHE A CA 1
ATOM 1713 C C . PHE A 1 211 ? 8.264 1.879 19.097 1.00 29.28 211 PHE A C 1
ATOM 1715 O O . PHE A 1 211 ? 8.672 1.777 20.257 1.00 29.28 211 PHE A O 1
ATOM 1722 N N . TYR A 1 212 ? 8.297 0.881 18.222 1.00 24.94 212 TYR A N 1
ATOM 1723 C CA . TYR A 1 212 ? 9.221 -0.233 18.364 1.00 24.94 212 TYR A CA 1
ATOM 1724 C C . TYR A 1 212 ? 10.367 0.027 17.393 1.00 24.94 212 TYR A C 1
ATOM 1726 O O . TYR A 1 212 ? 10.180 0.055 16.185 1.00 24.94 212 TYR A O 1
ATOM 1734 N N . ILE A 1 213 ? 11.533 0.323 17.960 1.00 22.83 213 ILE A N 1
ATOM 1735 C CA . ILE A 1 213 ? 12.811 0.130 17.283 1.00 22.83 213 ILE A CA 1
ATOM 1736 C C . ILE A 1 213 ? 13.228 -1.269 17.736 1.00 22.83 213 ILE A 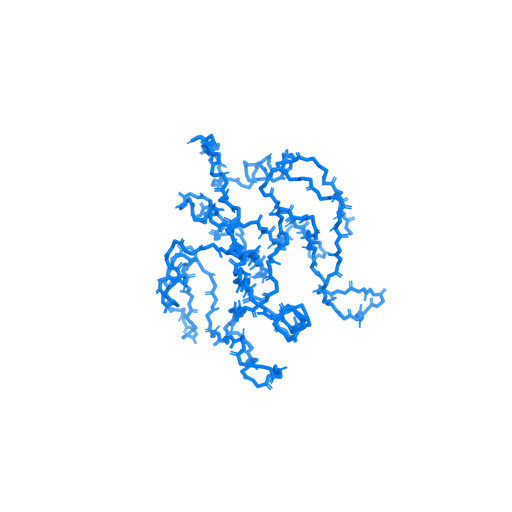C 1
ATOM 1738 O O . ILE A 1 213 ? 13.435 -1.458 18.941 1.00 22.83 213 ILE A O 1
ATOM 1742 N N . SER A 1 214 ? 13.239 -2.240 16.826 1.00 27.38 214 SER A N 1
ATOM 1743 C CA . SER A 1 214 ? 13.923 -3.521 17.037 1.00 27.38 214 SER A CA 1
ATOM 1744 C C . SER A 1 214 ? 15.364 -3.397 16.581 1.00 27.38 214 SER A C 1
ATOM 1746 O O . SER A 1 214 ? 15.544 -2.942 15.432 1.00 27.38 214 SER A O 1
#